Protein AF-A0A819PDW4-F1 (afdb_monomer_lite)

Organism: NCBI:txid392033

InterPro domains:
  IPR000477 Reverse transcriptase domain [PF00078] (3-135)
  IPR000477 Reverse transcriptase domain [PS50878] (1-189)
  IPR043502 DNA/RNA polymerase superfamily [SSF56672] (25-134)
  IPR058912 Helix-turn-helix domain, animal [PF26215] (212-270)

Structure (mmCIF, N/CA/C/O backbone):
data_AF-A0A819PDW4-F1
#
_entry.id   AF-A0A819PDW4-F1
#
loop_
_atom_site.group_PDB
_atom_site.id
_atom_site.type_symbol
_atom_site.label_atom_id
_atom_site.label_alt_id
_atom_site.label_comp_id
_atom_site.label_asym_id
_atom_site.label_entity_id
_atom_site.label_seq_id
_atom_site.pdbx_PDB_ins_code
_atom_site.Cartn_x
_atom_site.Cartn_y
_atom_site.Cartn_z
_atom_site.occupancy
_atom_site.B_iso_or_equiv
_atom_site.auth_seq_id
_atom_site.auth_comp_id
_atom_site.auth_asym_id
_atom_site.auth_atom_id
_atom_site.pdbx_PDB_model_num
ATOM 1 N N . MET A 1 1 ? 17.577 3.342 6.664 1.00 92.50 1 MET A N 1
ATOM 2 C CA . MET A 1 1 ? 16.137 3.520 6.356 1.00 92.50 1 MET A CA 1
ATOM 3 C C . MET A 1 1 ? 15.459 2.205 6.664 1.00 92.50 1 MET A C 1
ATOM 5 O O . MET A 1 1 ? 16.124 1.188 6.543 1.00 92.50 1 MET A O 1
ATOM 9 N N . PHE A 1 2 ? 14.212 2.210 7.120 1.00 95.50 2 PHE A N 1
ATOM 10 C CA . PHE A 1 2 ? 13.590 1.001 7.664 1.00 95.50 2 PHE A CA 1
ATOM 11 C C . PHE A 1 2 ? 12.152 0.862 7.177 1.00 95.50 2 PHE A C 1
ATOM 13 O O . PHE A 1 2 ? 11.478 1.871 6.946 1.00 95.50 2 PHE A O 1
ATOM 20 N N . SER A 1 3 ? 11.699 -0.382 7.034 1.00 96.25 3 SER A N 1
ATOM 21 C CA . SER A 1 3 ? 10.288 -0.711 6.835 1.00 96.25 3 SER A CA 1
ATOM 22 C C . SER A 1 3 ? 9.769 -1.386 8.094 1.00 96.25 3 SER A C 1
ATOM 24 O O . SER A 1 3 ? 10.375 -2.350 8.558 1.00 96.25 3 SER A O 1
ATOM 26 N N . PHE A 1 4 ? 8.677 -0.887 8.663 1.00 96.50 4 PHE A N 1
ATOM 27 C CA . PHE A 1 4 ? 7.946 -1.591 9.711 1.00 96.50 4 PHE A CA 1
ATOM 28 C C . PHE A 1 4 ? 6.665 -2.172 9.131 1.00 96.50 4 PHE A C 1
ATOM 30 O O . PHE A 1 4 ? 5.937 -1.456 8.450 1.00 96.50 4 PHE A O 1
ATOM 37 N N . ASP A 1 5 ? 6.369 -3.425 9.448 1.00 95.56 5 ASP A N 1
ATOM 38 C CA . ASP A 1 5 ? 5.138 -4.100 9.036 1.00 95.56 5 ASP A CA 1
ATOM 39 C C . ASP A 1 5 ? 4.309 -4.496 10.266 1.00 95.56 5 ASP A C 1
ATOM 41 O O . ASP A 1 5 ? 4.851 -4.838 11.324 1.00 95.56 5 ASP A O 1
ATOM 45 N N . ILE A 1 6 ? 2.983 -4.401 10.147 1.00 95.75 6 ILE A N 1
ATOM 46 C CA . ILE A 1 6 ? 2.051 -4.731 11.227 1.00 95.75 6 ILE A CA 1
ATOM 47 C C . ILE A 1 6 ? 1.515 -6.139 11.010 1.00 95.75 6 ILE A C 1
ATOM 49 O O . ILE A 1 6 ? 0.708 -6.402 10.118 1.00 95.75 6 ILE A O 1
ATOM 53 N N . VAL A 1 7 ? 1.873 -7.036 11.925 1.00 94.25 7 VAL A N 1
ATOM 54 C CA . VAL A 1 7 ? 1.528 -8.452 11.809 1.00 94.25 7 VAL A CA 1
ATOM 55 C C . VAL A 1 7 ? 0.017 -8.652 11.887 1.00 94.25 7 VAL A C 1
ATOM 57 O O . VAL A 1 7 ? -0.615 -8.400 12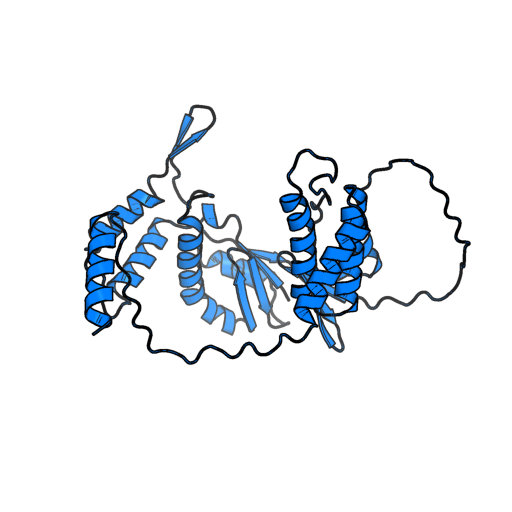.918 1.00 94.25 7 VAL A O 1
ATOM 60 N N . SER A 1 8 ? -0.548 -9.185 10.803 1.00 91.88 8 SER A N 1
ATOM 61 C CA . SER A 1 8 ? -1.956 -9.578 10.698 1.00 91.88 8 SER A CA 1
ATOM 62 C C . SER A 1 8 ? -2.924 -8.457 11.100 1.00 91.88 8 SER A C 1
ATOM 64 O O . SER A 1 8 ? -3.866 -8.693 11.861 1.00 91.88 8 SER A O 1
ATOM 66 N N . LEU A 1 9 ? -2.690 -7.240 10.589 1.00 93.50 9 LEU A N 1
ATOM 67 C CA . LEU A 1 9 ? -3.423 -6.025 10.954 1.00 93.50 9 LEU A CA 1
ATOM 68 C C . LEU A 1 9 ? -4.937 -6.250 11.073 1.00 93.50 9 LEU A C 1
ATOM 70 O O . LEU A 1 9 ? -5.490 -6.084 12.155 1.00 93.50 9 LEU A O 1
ATOM 74 N N . TYR A 1 10 ? -5.611 -6.679 10.000 1.00 91.75 10 TYR A N 1
ATOM 75 C CA . TYR A 1 10 ? -7.078 -6.760 9.976 1.00 91.75 10 TYR A CA 1
ATOM 76 C C . TYR A 1 10 ? -7.670 -7.674 11.048 1.00 91.75 10 TYR A C 1
ATOM 78 O O . TYR A 1 10 ? -8.645 -7.304 11.699 1.00 91.75 10 TYR A O 1
ATOM 86 N N . THR A 1 11 ? -7.069 -8.841 11.272 1.00 90.31 11 THR A N 1
ATOM 87 C CA . THR A 1 11 ? -7.552 -9.808 12.268 1.00 90.31 11 THR A CA 1
ATOM 88 C C . THR A 1 11 ? -7.249 -9.392 13.704 1.00 90.31 11 THR A C 1
ATOM 90 O O . THR A 1 11 ? -7.777 -10.002 14.623 1.00 90.31 11 THR A O 1
ATOM 93 N N . ASN A 1 12 ? -6.421 -8.364 13.893 1.00 92.50 12 ASN A N 1
ATOM 94 C CA . ASN A 1 12 ? -6.008 -7.867 15.198 1.00 92.50 12 ASN A CA 1
ATOM 95 C C . ASN A 1 12 ? -6.579 -6.474 15.524 1.00 92.50 12 ASN A C 1
ATOM 97 O O . ASN A 1 12 ? -6.212 -5.886 16.537 1.00 92.50 12 ASN A O 1
ATOM 101 N N . ILE A 1 13 ? -7.464 -5.911 14.695 1.00 92.81 13 ILE A N 1
ATOM 102 C CA . ILE A 1 13 ? -8.106 -4.626 15.014 1.00 92.81 13 ILE A CA 1
ATOM 103 C C . ILE A 1 13 ? -9.095 -4.826 16.173 1.00 92.81 13 ILE A C 1
ATOM 105 O O . ILE A 1 13 ? -10.062 -5.570 15.996 1.00 92.81 13 ILE A O 1
ATOM 109 N N . PRO A 1 14 ? -8.928 -4.130 17.313 1.00 94.19 14 PRO A N 1
ATOM 110 C CA . PRO A 1 14 ? -9.860 -4.220 18.431 1.00 94.19 14 PRO A CA 1
ATOM 111 C C . PRO A 1 14 ? -11.166 -3.502 18.071 1.00 94.19 14 PRO A C 1
ATOM 113 O O . PRO A 1 14 ? -11.262 -2.269 18.092 1.00 94.19 14 PRO A O 1
ATOM 116 N N . LEU A 1 15 ? -12.202 -4.267 17.719 1.00 92.56 15 LEU A N 1
ATOM 117 C CA . LEU A 1 15 ? -13.437 -3.694 17.171 1.00 92.56 15 LEU A CA 1
ATOM 118 C C . LEU A 1 15 ? -14.166 -2.792 18.169 1.00 92.56 15 LEU A C 1
ATOM 120 O O . LEU A 1 15 ? -14.655 -1.727 17.800 1.00 92.56 15 LEU A O 1
ATOM 124 N N . ALA A 1 16 ? -14.230 -3.201 19.437 1.00 92.88 16 ALA A N 1
ATOM 125 C CA . ALA A 1 16 ? -14.933 -2.446 20.471 1.00 92.88 16 ALA A CA 1
ATOM 126 C C . ALA A 1 16 ? -14.299 -1.065 20.711 1.00 92.88 16 ALA A C 1
ATOM 128 O O . ALA A 1 16 ? -15.011 -0.065 20.814 1.00 92.88 16 ALA A O 1
ATOM 129 N N . GLU A 1 17 ? -12.967 -1.009 20.750 1.00 94.62 17 GLU A N 1
ATOM 130 C CA . GLU A 1 17 ? -12.209 0.237 20.870 1.00 94.62 17 GLU A CA 1
ATOM 131 C C . GLU A 1 17 ? -12.370 1.098 19.618 1.00 94.62 17 GLU A C 1
ATOM 133 O O . GLU A 1 17 ? -12.688 2.279 19.719 1.00 94.62 17 GLU A O 1
ATOM 138 N N . THR A 1 18 ? -12.261 0.492 18.433 1.00 95.38 18 THR A N 1
ATOM 139 C CA . THR A 1 18 ? -12.430 1.198 17.156 1.00 95.38 18 THR A CA 1
ATOM 140 C C . THR A 1 18 ? -13.816 1.837 17.047 1.00 95.38 18 THR A C 1
ATOM 142 O O . THR A 1 18 ? -13.937 2.989 16.635 1.00 95.38 18 THR A O 1
ATOM 145 N N . ILE A 1 19 ? -14.873 1.135 17.471 1.00 94.62 19 ILE A N 1
ATOM 146 C CA . ILE A 1 19 ? -16.231 1.694 17.537 1.00 94.62 19 ILE A CA 1
ATOM 147 C C . ILE A 1 19 ? -16.262 2.901 18.476 1.00 94.62 19 ILE A C 1
ATOM 149 O O . ILE A 1 19 ? -16.861 3.918 18.134 1.00 94.62 19 ILE A O 1
ATOM 153 N N . GLN A 1 20 ? -15.607 2.828 19.636 1.00 95.12 20 GLN A N 1
ATOM 154 C CA . GLN A 1 20 ? -15.575 3.952 20.567 1.00 95.12 20 GLN A CA 1
ATOM 155 C C . GLN A 1 20 ? -14.817 5.160 19.997 1.00 95.12 20 GLN A C 1
ATOM 157 O O . GLN A 1 20 ? -15.316 6.276 20.121 1.00 95.12 20 GLN A O 1
ATOM 162 N N . ILE A 1 21 ? -13.689 4.944 19.309 1.00 95.38 21 ILE A N 1
ATOM 163 C CA . ILE A 1 21 ? -12.939 5.997 18.603 1.00 95.38 21 ILE A CA 1
ATOM 164 C C . ILE A 1 21 ? -13.838 6.686 17.566 1.00 95.38 21 ILE A C 1
ATOM 166 O O . ILE A 1 21 ? -13.886 7.914 17.497 1.00 95.38 21 ILE A O 1
ATOM 170 N N . ILE A 1 22 ? -14.607 5.911 16.792 1.00 93.94 22 ILE A N 1
ATOM 171 C CA . ILE A 1 22 ? -15.547 6.454 15.799 1.00 93.94 22 ILE A CA 1
ATOM 172 C C . ILE A 1 22 ? -16.614 7.324 16.470 1.00 93.94 22 ILE A C 1
ATOM 174 O O . ILE A 1 22 ? -16.901 8.422 15.993 1.00 93.94 22 ILE A O 1
ATOM 178 N N . LEU A 1 23 ? -17.213 6.851 17.564 1.00 93.56 23 LEU A N 1
ATOM 179 C CA . LEU A 1 23 ? -18.246 7.602 18.280 1.00 93.56 23 LEU A CA 1
ATOM 180 C C . LEU A 1 23 ? -17.683 8.894 18.879 1.00 93.56 23 LEU A C 1
ATOM 182 O O . LEU A 1 23 ? -18.302 9.949 18.753 1.00 93.56 23 LEU A O 1
ATOM 186 N N . ASP A 1 24 ? -16.500 8.833 19.480 1.00 92.62 24 ASP A N 1
ATOM 187 C CA . ASP A 1 24 ? -15.844 10.006 20.050 1.00 92.62 24 ASP A CA 1
ATOM 188 C C . ASP A 1 24 ? -15.553 11.045 18.958 1.00 92.62 24 ASP A C 1
ATOM 190 O O . ASP A 1 24 ? -15.925 12.212 19.098 1.00 92.62 24 ASP A O 1
ATOM 194 N N . TYR A 1 25 ? -15.038 10.607 17.809 1.00 90.00 25 TYR A N 1
ATOM 195 C CA . TYR A 1 25 ? -14.795 11.490 16.672 1.00 90.00 25 TYR A CA 1
ATOM 196 C C . TYR A 1 25 ? -16.081 12.129 16.113 1.00 90.00 25 TYR A C 1
ATOM 198 O O . TYR A 1 25 ? -16.099 13.310 15.764 1.00 90.00 25 TYR A O 1
ATOM 206 N N . LEU A 1 26 ? -17.179 11.371 16.016 1.00 89.94 26 LEU A N 1
ATOM 207 C CA . LEU A 1 26 ? -18.436 11.859 15.434 1.00 89.94 26 LEU A CA 1
ATOM 208 C C . LEU A 1 26 ? -19.212 12.813 16.349 1.00 89.94 26 LEU A C 1
ATOM 210 O O . LEU A 1 26 ? -19.872 13.723 15.840 1.00 89.94 26 LEU A O 1
ATOM 214 N N . TYR A 1 27 ? -19.157 12.599 17.665 1.00 88.81 27 TYR A N 1
ATOM 215 C CA . TYR A 1 27 ? -20.024 13.292 18.623 1.00 88.81 27 TYR A CA 1
ATOM 216 C C . TYR A 1 27 ? -19.296 14.247 19.569 1.00 88.81 27 TYR A C 1
ATOM 218 O O . TYR A 1 27 ? -19.933 15.179 20.055 1.00 88.81 27 TYR A O 1
ATOM 226 N N . LYS A 1 28 ? -18.001 14.045 19.843 1.00 83.50 28 LYS A N 1
ATOM 227 C CA . LYS A 1 28 ? -17.221 14.914 20.742 1.00 83.50 28 LYS A CA 1
ATOM 228 C C . LYS A 1 28 ? -16.340 15.891 19.970 1.00 83.50 28 LYS A C 1
ATOM 230 O O . LYS A 1 28 ? -16.301 17.069 20.309 1.00 83.50 28 LYS A O 1
ATOM 235 N N . ASP A 1 29 ? -15.684 15.418 18.912 1.00 78.50 29 ASP A N 1
ATOM 236 C CA . ASP A 1 29 ? -14.661 16.202 18.203 1.00 78.50 29 ASP A CA 1
ATOM 237 C C . ASP A 1 29 ? -15.218 17.062 17.053 1.00 78.50 29 ASP A C 1
ATOM 239 O O . ASP A 1 29 ? -14.504 17.897 16.488 1.00 78.50 29 ASP A O 1
ATOM 243 N N . ARG A 1 30 ? -16.493 16.884 16.678 1.00 74.94 30 ARG A N 1
ATOM 244 C CA . ARG A 1 30 ? -17.141 17.653 15.605 1.00 74.94 30 ARG A CA 1
ATOM 245 C C . ARG A 1 30 ? -17.870 18.888 16.121 1.00 74.94 30 ARG A C 1
ATOM 247 O O . ARG A 1 30 ? -18.671 18.822 17.044 1.00 74.94 30 ARG A O 1
ATOM 254 N N . THR A 1 31 ? -17.695 19.999 15.404 1.00 67.38 31 THR A N 1
ATOM 255 C CA . THR A 1 31 ? -18.421 21.264 15.625 1.00 67.38 31 THR A CA 1
ATOM 256 C C . THR A 1 31 ? -19.920 21.171 15.325 1.00 67.38 31 THR A C 1
ATOM 258 O O . THR A 1 31 ? -20.694 21.970 15.842 1.00 67.38 31 THR A O 1
ATOM 261 N N . SER A 1 32 ? -20.344 20.198 14.512 1.00 69.69 32 SER A N 1
ATOM 262 C CA . SER A 1 32 ? -21.753 19.841 14.304 1.00 69.69 32 SER A CA 1
ATOM 263 C C . SER A 1 32 ? -21.918 18.318 14.419 1.00 69.69 32 SER A C 1
ATOM 265 O O . SER A 1 32 ? -21.536 17.588 13.496 1.00 69.69 32 SER A O 1
ATOM 267 N N . PRO A 1 33 ? -22.419 17.807 15.560 1.00 69.94 33 PRO A N 1
ATOM 268 C CA . PRO A 1 33 ? -22.640 16.379 15.736 1.00 69.94 33 PRO A CA 1
ATOM 269 C C . PRO A 1 33 ? -23.713 15.875 14.768 1.00 69.94 33 PRO A C 1
ATOM 271 O O . PRO A 1 33 ? -24.582 16.618 14.305 1.00 69.94 33 PRO A O 1
ATOM 274 N N . THR A 1 34 ? -23.646 14.588 14.443 1.00 75.56 34 THR A N 1
ATOM 275 C CA . THR A 1 34 ? -24.633 13.944 13.573 1.00 75.56 34 THR A CA 1
ATOM 276 C C . THR A 1 34 ? -26.027 13.948 14.200 1.00 75.56 34 THR A C 1
ATOM 278 O O . THR A 1 34 ? -26.172 13.763 15.404 1.00 75.56 34 THR A O 1
ATOM 281 N N . THR A 1 35 ? -27.063 14.084 13.366 1.00 86.19 35 THR A N 1
ATOM 282 C CA . THR A 1 35 ? -28.477 14.083 13.790 1.00 86.19 35 THR A CA 1
ATOM 283 C C . THR A 1 35 ? -28.927 12.749 14.394 1.00 86.19 35 THR A C 1
ATOM 285 O O . THR A 1 35 ? -29.870 12.710 15.177 1.00 86.19 35 THR A O 1
ATOM 288 N N . ILE A 1 36 ? -28.266 11.648 14.027 1.00 88.75 36 ILE A N 1
ATOM 289 C CA . ILE A 1 36 ? -28.573 10.309 14.538 1.00 88.75 36 ILE A CA 1
ATOM 290 C C . ILE A 1 36 ? -28.053 10.201 15.982 1.00 88.75 36 ILE A C 1
ATOM 292 O O . ILE A 1 36 ? -26.913 10.603 16.220 1.00 88.75 36 ILE A O 1
ATOM 296 N N . PRO A 1 37 ? -28.816 9.652 16.943 1.00 90.75 37 PRO A N 1
ATOM 297 C CA . PRO A 1 37 ? -28.336 9.430 18.306 1.00 90.75 37 PRO A CA 1
ATOM 298 C C . PRO A 1 37 ? -27.106 8.510 18.375 1.00 90.75 37 PRO A C 1
ATOM 300 O O . PRO A 1 37 ? -27.014 7.512 17.660 1.00 90.75 37 PRO A O 1
ATOM 303 N N . MET A 1 38 ? -26.182 8.802 19.298 1.00 90.81 38 MET A N 1
ATOM 304 C CA . MET A 1 38 ? -24.939 8.031 19.482 1.00 90.81 38 MET A CA 1
ATOM 305 C C . MET A 1 38 ? -25.195 6.542 19.754 1.00 90.81 38 MET A C 1
ATOM 307 O O . MET A 1 38 ? -24.465 5.684 19.259 1.00 90.81 38 MET A O 1
ATOM 311 N N . ALA A 1 39 ? -26.243 6.228 20.522 1.00 92.44 39 ALA A N 1
ATOM 312 C CA . ALA A 1 39 ? -26.622 4.852 20.836 1.00 92.44 39 ALA A CA 1
ATOM 313 C C . ALA A 1 39 ? -27.028 4.059 19.583 1.00 92.44 39 ALA A C 1
ATOM 315 O O . ALA A 1 39 ? -26.650 2.895 19.444 1.00 92.44 39 ALA A O 1
ATOM 316 N N . ASP A 1 40 ? -27.733 4.702 18.650 1.00 93.50 40 ASP A N 1
ATOM 317 C CA . ASP A 1 40 ? -28.183 4.068 17.413 1.00 93.50 40 ASP A CA 1
ATOM 318 C C . ASP A 1 40 ? -27.006 3.826 16.469 1.00 93.50 40 ASP A C 1
ATOM 320 O O . ASP A 1 40 ? -26.857 2.723 15.944 1.00 93.50 40 ASP A O 1
ATOM 324 N N . VAL A 1 41 ? -26.106 4.806 16.316 1.00 92.88 41 VAL A N 1
ATOM 325 C CA . VAL A 1 41 ? -24.878 4.629 15.519 1.00 92.88 41 VAL A CA 1
ATOM 326 C C . VAL A 1 41 ? -24.003 3.522 16.096 1.00 92.88 41 VAL A C 1
ATOM 328 O O . VAL A 1 41 ? -23.522 2.676 15.343 1.00 92.88 41 VAL A O 1
ATOM 331 N N . LYS A 1 42 ? -23.842 3.470 17.424 1.00 93.88 42 LYS A N 1
ATOM 332 C CA . LYS A 1 42 ? -23.114 2.383 18.088 1.00 93.88 42 LYS A CA 1
ATOM 333 C C . LYS A 1 42 ? -23.716 1.029 17.728 1.00 93.88 42 LYS A C 1
ATOM 335 O O . LYS A 1 42 ? -22.992 0.149 17.277 1.00 93.88 42 LYS A O 1
ATOM 340 N N . LYS A 1 43 ? -25.035 0.880 17.866 1.00 93.88 43 LYS A N 1
ATOM 341 C CA . LYS A 1 43 ? -25.734 -0.374 17.571 1.00 93.88 43 LYS A CA 1
ATOM 342 C C . LYS A 1 43 ? -25.592 -0.785 16.102 1.00 93.88 43 LYS A C 1
ATOM 344 O O . LYS A 1 43 ? -25.357 -1.957 15.823 1.00 93.88 43 LYS A O 1
ATOM 349 N N . LEU A 1 44 ? -25.682 0.169 15.173 1.00 92.94 44 LEU A N 1
ATOM 350 C CA . LEU A 1 44 ? -25.488 -0.083 13.741 1.00 92.94 44 LEU A CA 1
ATOM 351 C C . LEU A 1 44 ? -24.060 -0.544 13.424 1.00 92.94 44 LEU A C 1
ATOM 353 O O . LEU A 1 44 ? -23.883 -1.477 12.646 1.00 92.94 44 LEU A O 1
ATOM 357 N N . LEU A 1 45 ? -23.047 0.074 14.038 1.00 92.25 45 LEU A N 1
ATOM 358 C CA . LEU A 1 45 ? -21.648 -0.327 13.868 1.00 92.25 45 LEU A CA 1
ATOM 359 C C . LEU A 1 45 ? -21.375 -1.721 14.440 1.00 92.25 45 LEU A C 1
ATOM 361 O O . LEU A 1 45 ? -20.693 -2.517 13.801 1.00 92.25 45 LEU A O 1
ATOM 365 N N . GLN A 1 46 ? -21.929 -2.033 15.614 1.00 91.50 46 GLN A N 1
ATOM 366 C CA . GLN A 1 46 ? -21.810 -3.367 16.206 1.00 91.50 46 GLN A CA 1
ATOM 367 C C . GLN A 1 46 ? -22.417 -4.429 15.286 1.00 91.50 46 GLN A C 1
ATOM 369 O O . GLN A 1 46 ? -21.739 -5.396 14.954 1.00 91.50 46 GLN A O 1
ATOM 374 N N . PHE A 1 47 ? -23.625 -4.186 14.773 1.00 88.94 47 PHE A N 1
ATOM 375 C CA . PHE A 1 47 ? -24.281 -5.099 13.838 1.00 88.94 47 PHE A CA 1
ATOM 376 C C . PHE A 1 47 ? -23.500 -5.273 12.528 1.00 88.94 47 PHE A C 1
ATOM 378 O O . PHE A 1 47 ? -23.395 -6.372 11.995 1.00 88.94 47 PHE A O 1
ATOM 385 N N . ALA A 1 48 ? -22.923 -4.191 11.999 1.00 88.50 48 ALA A N 1
ATOM 386 C CA . ALA A 1 48 ? -22.200 -4.235 10.732 1.00 88.50 48 ALA A CA 1
ATOM 387 C C . ALA A 1 48 ? -20.826 -4.925 10.820 1.00 88.50 48 ALA A C 1
ATOM 389 O O . ALA A 1 48 ? -20.310 -5.358 9.789 1.00 88.50 48 ALA A O 1
ATOM 390 N N . ILE A 1 49 ? -20.205 -4.972 12.006 1.00 87.06 49 ILE A N 1
ATOM 391 C CA . ILE A 1 49 ? -18.787 -5.341 12.145 1.00 87.06 49 ILE A CA 1
ATOM 392 C C . ILE A 1 49 ? -18.567 -6.509 13.119 1.00 87.06 49 ILE A C 1
ATOM 394 O O . ILE A 1 49 ? -17.746 -7.374 12.829 1.00 87.06 49 ILE A O 1
ATOM 398 N N . GLN A 1 50 ? -19.265 -6.545 14.259 1.00 83.31 50 GLN A N 1
ATOM 399 C CA . GLN A 1 50 ? -19.074 -7.570 15.298 1.00 83.31 50 GLN A CA 1
ATOM 400 C C . GLN A 1 50 ? -19.917 -8.827 15.049 1.00 83.31 50 GLN A C 1
ATOM 402 O O . GLN A 1 50 ? -19.459 -9.929 15.339 1.00 83.31 50 GLN A O 1
ATOM 407 N N . ASP A 1 51 ? -21.102 -8.688 14.452 1.00 81.12 51 ASP A N 1
ATOM 408 C CA . ASP A 1 51 ? -22.003 -9.814 14.162 1.00 81.12 51 ASP A CA 1
ATOM 409 C C . ASP A 1 51 ? -21.651 -10.490 12.818 1.00 81.12 51 ASP A C 1
ATOM 411 O O . ASP A 1 51 ? -22.493 -10.694 11.940 1.00 81.12 51 ASP A O 1
ATOM 415 N N . SER A 1 52 ? -20.362 -10.796 12.616 1.00 82.19 52 SER A N 1
ATOM 416 C CA . SER A 1 52 ? -19.870 -11.438 11.394 1.00 82.19 52 SER A CA 1
ATOM 417 C C . SER A 1 52 ? -19.798 -12.956 11.556 1.00 82.19 52 SER A C 1
ATOM 419 O O . SER A 1 52 ? -19.065 -13.483 12.398 1.00 82.19 52 SER A O 1
ATOM 421 N N . HIS A 1 53 ? -20.537 -13.662 10.699 1.00 86.50 53 HIS A N 1
ATOM 422 C CA . HIS A 1 53 ? -20.581 -15.120 10.650 1.00 86.50 53 HIS A CA 1
ATOM 423 C C . HIS A 1 53 ? -20.075 -15.617 9.297 1.00 86.50 53 HIS A C 1
ATOM 425 O O . HIS A 1 53 ? -20.424 -15.059 8.254 1.00 86.50 53 HIS A O 1
ATOM 431 N N . PHE A 1 54 ? -19.296 -16.697 9.289 1.00 86.56 54 PHE A N 1
ATOM 432 C CA . PHE A 1 54 ? -18.836 -17.324 8.051 1.00 86.56 54 PHE A CA 1
ATOM 433 C C . PHE A 1 54 ? -19.002 -18.843 8.080 1.00 86.56 54 PHE A C 1
ATOM 435 O O . PHE A 1 54 ? -18.887 -19.493 9.119 1.00 86.56 54 PHE A O 1
ATOM 442 N N . LEU A 1 55 ? -19.291 -19.411 6.908 1.00 91.94 55 LEU A N 1
ATOM 443 C CA . LEU A 1 55 ? -19.437 -20.847 6.700 1.00 91.94 55 LEU A CA 1
ATOM 444 C C . LEU A 1 55 ? -18.119 -21.418 6.177 1.00 91.94 55 LEU A C 1
ATOM 446 O O . LEU A 1 55 ? -17.642 -21.015 5.117 1.00 91.94 55 LEU A O 1
ATOM 450 N N . PHE A 1 56 ? -17.563 -22.401 6.877 1.00 91.56 56 PHE A N 1
ATOM 451 C CA . PHE A 1 56 ? -16.379 -23.126 6.431 1.00 91.56 56 PHE A CA 1
ATOM 452 C C . PHE A 1 56 ? -16.537 -24.622 6.704 1.00 91.56 56 PHE A C 1
ATOM 454 O O . PHE A 1 56 ? -16.897 -25.024 7.808 1.00 91.56 56 PHE A O 1
ATOM 461 N N . ASN A 1 57 ? -16.311 -25.461 5.686 1.00 94.25 57 ASN A N 1
ATOM 462 C CA . ASN A 1 57 ? -16.508 -26.918 5.756 1.00 94.25 57 ASN A CA 1
ATOM 463 C C . ASN A 1 57 ? -17.871 -27.334 6.348 1.00 94.25 57 ASN A C 1
ATOM 465 O O . ASN A 1 57 ? -17.957 -28.239 7.177 1.00 94.25 57 ASN A O 1
ATOM 469 N N . GLY A 1 58 ? -18.941 -26.636 5.953 1.00 94.62 58 GLY A N 1
ATOM 470 C CA . GLY A 1 58 ? -20.302 -26.907 6.428 1.00 94.62 58 GLY A CA 1
ATOM 471 C C . GLY A 1 58 ? -20.574 -26.503 7.883 1.00 94.62 58 GLY A C 1
ATOM 472 O O . GLY A 1 58 ? -21.652 -26.799 8.390 1.00 94.62 58 GLY A O 1
ATOM 473 N N . LYS A 1 59 ? -19.634 -25.830 8.561 1.00 96.31 59 LYS A N 1
ATOM 474 C CA . LYS A 1 59 ? -19.787 -25.322 9.932 1.00 96.31 59 LYS A CA 1
ATOM 475 C C . LYS A 1 59 ? -19.808 -23.797 9.947 1.00 96.31 59 LYS A C 1
ATOM 477 O O . LYS A 1 59 ? -19.063 -23.161 9.204 1.00 96.31 59 LYS A O 1
ATOM 482 N N . ILE A 1 60 ? -20.669 -23.229 10.787 1.00 93.56 60 ILE A N 1
ATOM 483 C CA . ILE A 1 60 ? -20.778 -21.781 10.991 1.00 93.56 60 ILE A CA 1
ATOM 484 C C . ILE A 1 60 ? -19.817 -21.375 12.107 1.00 93.56 60 ILE A C 1
ATOM 486 O O . ILE A 1 60 ? -19.765 -22.027 13.150 1.00 93.56 60 ILE A O 1
ATOM 490 N N . TYR A 1 61 ? -19.069 -20.304 11.869 1.00 90.62 61 TYR A N 1
ATOM 491 C CA . TYR A 1 61 ? -18.131 -19.712 12.810 1.00 90.62 61 TYR A CA 1
ATOM 492 C C . TYR A 1 61 ? -18.470 -18.241 13.025 1.00 90.62 61 TYR A C 1
ATOM 494 O O . TYR A 1 61 ? -18.817 -17.540 12.074 1.00 90.62 61 TYR A O 1
ATOM 502 N N . ASP A 1 62 ? -18.308 -17.780 14.263 1.00 88.38 62 ASP A N 1
ATOM 503 C CA . ASP A 1 62 ? -18.389 -16.362 14.607 1.00 88.38 62 ASP A CA 1
ATOM 504 C C . ASP A 1 62 ? -16.988 -15.767 14.628 1.00 88.38 62 ASP A C 1
ATOM 506 O O . ASP A 1 62 ? -16.082 -16.310 15.275 1.00 88.38 62 ASP A O 1
ATOM 510 N N . GLN A 1 63 ? -16.820 -14.609 14.001 1.00 86.00 63 GLN A N 1
ATOM 511 C CA . GLN A 1 63 ? -15.622 -13.814 14.204 1.00 86.00 63 GLN A CA 1
ATOM 512 C C . GLN A 1 63 ? -15.709 -13.101 15.559 1.00 86.00 63 GLN A C 1
ATOM 514 O O . GLN A 1 63 ? -16.588 -12.276 15.777 1.00 86.00 63 GLN A O 1
ATOM 519 N N . LYS A 1 64 ? -14.815 -13.447 16.494 1.00 84.69 64 LYS A N 1
ATOM 520 C CA . LYS A 1 64 ? -14.833 -12.876 17.853 1.00 84.69 64 LYS A CA 1
ATOM 521 C C . LYS A 1 64 ? -14.152 -11.512 17.951 1.00 84.69 64 LYS A C 1
ATOM 523 O O . LYS A 1 64 ? -14.619 -10.676 18.715 1.00 84.69 64 LYS A O 1
ATOM 528 N N . ASP A 1 65 ? -13.071 -11.302 17.206 1.00 82.62 65 ASP A N 1
ATOM 529 C CA . ASP A 1 65 ? -12.370 -10.020 17.140 1.00 82.62 65 ASP A CA 1
ATOM 530 C C . ASP A 1 65 ? -11.646 -9.866 15.794 1.00 82.62 65 ASP A C 1
ATOM 532 O O . ASP A 1 65 ? -11.529 -10.826 15.016 1.00 82.62 65 ASP A O 1
ATOM 536 N N . GLY A 1 66 ? -11.200 -8.643 15.513 1.00 87.69 66 GLY A N 1
ATOM 537 C CA . GLY A 1 66 ? -10.678 -8.265 14.208 1.00 87.69 66 GLY A CA 1
ATOM 538 C C . GLY A 1 66 ? -11.771 -8.128 13.152 1.00 87.69 66 GLY A C 1
ATOM 539 O O . GLY A 1 66 ? -12.893 -8.606 13.299 1.00 87.69 66 GLY A O 1
ATOM 540 N N . VAL A 1 67 ? -11.433 -7.482 12.041 1.00 88.81 67 VAL A N 1
ATOM 541 C CA . VAL A 1 67 ? -12.329 -7.363 10.888 1.00 88.81 67 VAL A CA 1
ATOM 542 C C . VAL A 1 67 ? -12.049 -8.495 9.904 1.00 88.81 67 VAL A C 1
ATOM 544 O O . VAL A 1 67 ? -10.894 -8.838 9.644 1.00 88.81 67 VAL A O 1
ATOM 547 N N . SER A 1 68 ? -13.096 -9.088 9.331 1.00 85.44 68 SER A N 1
ATOM 548 C CA . SER A 1 68 ? -12.952 -10.065 8.250 1.00 85.44 68 SER A CA 1
ATOM 549 C C . SER A 1 68 ? -12.259 -9.437 7.042 1.00 85.44 68 SER A C 1
ATOM 551 O O . SER A 1 68 ? -12.645 -8.376 6.538 1.00 85.44 68 SER A O 1
ATOM 553 N N . MET A 1 69 ? -11.231 -10.122 6.543 1.00 83.38 69 MET A N 1
ATOM 554 C CA . MET A 1 69 ? -10.594 -9.753 5.284 1.00 83.38 69 MET A CA 1
ATOM 555 C C . MET A 1 69 ? -11.621 -9.881 4.153 1.00 83.38 69 MET A C 1
ATOM 557 O O . MET A 1 69 ? -12.239 -10.929 3.982 1.00 83.38 69 MET A O 1
ATOM 561 N N . GLY A 1 70 ? -11.820 -8.803 3.396 1.00 83.50 70 GLY A N 1
ATOM 562 C CA . GLY A 1 70 ? -12.856 -8.716 2.362 1.00 83.50 70 GLY A CA 1
ATOM 563 C C . GLY A 1 70 ? -14.108 -7.944 2.786 1.00 83.50 70 GLY A C 1
ATOM 564 O O . GLY A 1 70 ? -14.913 -7.599 1.921 1.00 83.50 70 GLY A O 1
ATOM 565 N N . SER A 1 71 ? -14.255 -7.595 4.070 1.00 87.69 71 SER A N 1
ATOM 566 C CA . SER A 1 71 ? -15.275 -6.627 4.479 1.00 87.69 71 SER A CA 1
ATOM 567 C C . SER A 1 71 ? -14.991 -5.260 3.836 1.00 87.69 71 SER A C 1
ATOM 569 O O . SER A 1 71 ? -13.873 -4.749 3.967 1.00 87.69 71 SER A O 1
ATOM 571 N N . PRO A 1 72 ? -15.986 -4.612 3.195 1.00 89.75 72 PRO A N 1
ATOM 572 C CA . PRO A 1 72 ? -15.837 -3.263 2.644 1.00 89.75 72 PRO A CA 1
ATOM 573 C C . PRO A 1 72 ? -15.425 -2.215 3.686 1.00 89.75 72 PRO A C 1
ATOM 575 O O . PRO A 1 72 ? -14.846 -1.191 3.334 1.00 89.75 72 PRO A O 1
ATOM 578 N N . LEU A 1 73 ? -15.720 -2.467 4.967 1.00 90.88 73 LEU A N 1
ATOM 579 C CA . LEU A 1 73 ? -15.383 -1.571 6.072 1.00 90.88 73 LEU A CA 1
ATOM 580 C C . LEU A 1 73 ? -13.978 -1.816 6.634 1.00 90.88 73 LEU A C 1
ATOM 582 O O . LEU A 1 73 ? -13.453 -0.939 7.315 1.00 90.88 73 LEU A O 1
ATOM 586 N N . ALA A 1 74 ? -13.345 -2.959 6.345 1.00 91.12 74 ALA A N 1
ATOM 587 C CA . ALA A 1 74 ? -12.059 -3.322 6.945 1.00 91.12 74 ALA A CA 1
ATOM 588 C C . ALA A 1 74 ? -10.968 -2.262 6.734 1.00 91.12 74 ALA A C 1
ATOM 590 O O . ALA A 1 74 ? -10.367 -1.854 7.731 1.00 91.12 74 ALA A O 1
ATOM 591 N N . PRO A 1 75 ? -10.737 -1.739 5.509 1.00 93.50 75 PRO A N 1
ATOM 592 C CA . PRO A 1 75 ? -9.695 -0.735 5.290 1.00 93.50 75 PRO A CA 1
ATOM 593 C C . PRO A 1 75 ? -9.949 0.556 6.071 1.00 93.50 75 PRO A C 1
ATOM 595 O O . PRO A 1 75 ? -9.017 1.167 6.588 1.00 93.50 75 PRO A O 1
ATOM 598 N N . LEU A 1 76 ? -11.218 0.961 6.193 1.00 93.31 76 LEU A N 1
ATOM 599 C CA . LEU A 1 76 ? -11.599 2.164 6.927 1.00 93.31 76 LEU A CA 1
ATOM 600 C C . LEU A 1 76 ? -11.357 1.997 8.430 1.00 93.31 76 LEU A C 1
ATOM 602 O O . LEU A 1 76 ? -10.771 2.875 9.055 1.00 93.31 76 LEU A O 1
ATOM 606 N N . LEU A 1 77 ? -11.776 0.866 8.999 1.00 94.00 77 LEU A N 1
ATOM 607 C CA . LEU A 1 77 ? -11.607 0.572 10.423 1.00 94.00 77 LEU A CA 1
ATOM 608 C C . LEU A 1 77 ? -10.129 0.469 10.803 1.00 94.00 77 LEU A C 1
ATOM 610 O O . LEU A 1 77 ? -9.711 1.074 11.787 1.00 94.00 77 LEU A O 1
ATOM 614 N N . ALA A 1 78 ? -9.334 -0.219 9.977 1.00 94.50 78 ALA A N 1
ATOM 615 C CA . ALA A 1 78 ? -7.887 -0.308 10.143 1.00 94.50 78 ALA A CA 1
ATOM 616 C C . ALA A 1 78 ? -7.245 1.081 10.156 1.00 94.50 78 ALA A C 1
ATOM 618 O O . ALA A 1 78 ? -6.439 1.399 11.029 1.00 94.50 78 ALA A O 1
ATOM 619 N N . GLN A 1 79 ? -7.645 1.933 9.208 1.00 94.88 79 GLN A N 1
ATOM 620 C CA . GLN A 1 79 ? -7.110 3.278 9.096 1.00 94.88 79 GLN A CA 1
ATOM 621 C C . GLN A 1 79 ? -7.471 4.149 10.303 1.00 94.88 79 GLN A C 1
ATOM 623 O O . GLN A 1 79 ? -6.591 4.842 10.804 1.00 94.88 79 GLN A O 1
ATOM 628 N N . ILE A 1 80 ? -8.723 4.109 10.772 1.00 95.38 80 ILE A N 1
ATOM 629 C CA . ILE A 1 80 ? -9.183 4.892 11.930 1.00 95.38 80 ILE A CA 1
ATOM 630 C C . ILE A 1 80 ? -8.435 4.470 13.195 1.00 95.38 80 ILE A C 1
ATOM 632 O O . ILE A 1 80 ? -7.883 5.323 13.887 1.00 95.38 80 ILE A O 1
ATOM 636 N N . PHE A 1 81 ? -8.371 3.164 13.465 1.00 96.19 81 PHE A N 1
ATOM 637 C CA . PHE A 1 81 ? -7.684 2.634 14.640 1.00 96.19 81 PHE A CA 1
ATOM 638 C C . PHE A 1 81 ? -6.193 2.999 14.6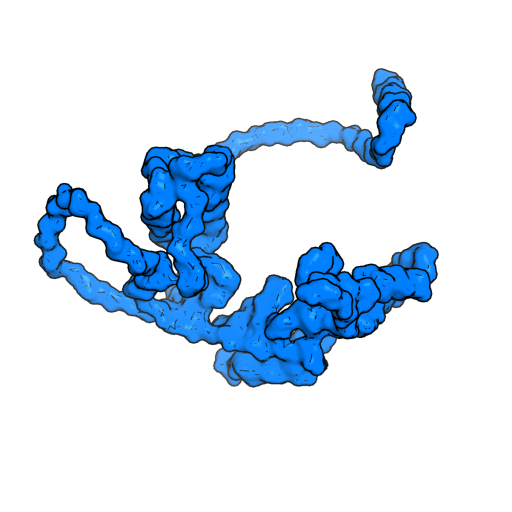44 1.00 96.19 81 PHE A C 1
ATOM 640 O O . PHE A 1 81 ? -5.684 3.545 15.622 1.00 96.19 81 PHE A O 1
ATOM 647 N N . LEU A 1 82 ? -5.495 2.774 13.525 1.00 96.44 82 LEU A N 1
ATOM 648 C CA . LEU A 1 82 ? -4.072 3.093 13.434 1.00 96.44 82 LEU A CA 1
ATOM 649 C C . LEU A 1 82 ? -3.796 4.598 13.473 1.00 96.44 82 LEU A C 1
ATOM 651 O O . LEU A 1 82 ? -2.773 5.000 14.015 1.00 96.44 82 LEU A O 1
ATOM 655 N N . GLN A 1 83 ? -4.685 5.442 12.943 1.00 95.62 83 GLN A N 1
ATOM 656 C CA . GLN A 1 83 ? -4.534 6.896 13.051 1.00 95.62 83 GLN A CA 1
ATOM 657 C C . GLN A 1 83 ? -4.658 7.388 14.492 1.00 95.62 83 GLN A C 1
ATOM 659 O O . GLN A 1 83 ? -3.898 8.271 14.891 1.00 95.62 83 GLN A O 1
ATOM 664 N N . ASP A 1 84 ? -5.589 6.834 15.270 1.00 95.88 84 ASP A N 1
ATOM 665 C CA . ASP A 1 84 ? -5.710 7.162 16.692 1.00 95.88 84 ASP A CA 1
ATOM 666 C C . ASP A 1 84 ? -4.471 6.701 17.475 1.00 95.88 84 ASP A C 1
ATOM 668 O O . ASP A 1 84 ? -3.855 7.493 18.194 1.00 95.88 84 ASP A O 1
ATOM 672 N N . PHE A 1 85 ? -4.016 5.467 17.225 1.00 96.25 85 PHE A N 1
ATOM 673 C CA . PHE A 1 85 ? -2.766 4.939 17.776 1.00 96.25 85 PHE A CA 1
ATOM 674 C C . PHE A 1 85 ? -1.568 5.848 17.448 1.00 96.25 85 PHE A C 1
ATOM 676 O O . PHE A 1 85 ? -0.821 6.257 18.339 1.00 96.25 85 PHE A O 1
ATOM 683 N N . GLU A 1 86 ? -1.397 6.228 16.180 1.00 96.31 86 GLU A N 1
ATOM 684 C CA . GLU A 1 86 ? -0.329 7.130 15.744 1.00 96.31 86 GLU A CA 1
ATOM 685 C C . GLU A 1 86 ? -0.438 8.496 16.428 1.00 96.31 86 GLU A C 1
ATOM 687 O O . GLU A 1 86 ? 0.555 9.007 16.940 1.00 96.31 86 GLU A O 1
ATOM 692 N N . LYS A 1 87 ? -1.636 9.087 16.499 1.00 95.19 87 LYS A N 1
ATOM 693 C CA . LYS A 1 87 ? -1.852 10.383 17.157 1.00 95.19 87 LYS A CA 1
ATOM 694 C C . LYS A 1 87 ? -1.458 10.340 18.634 1.00 95.19 87 LYS A C 1
ATOM 696 O O . LYS A 1 87 ? -0.894 11.311 19.138 1.00 95.19 87 LYS A O 1
ATOM 701 N N . LYS A 1 88 ? -1.735 9.224 19.309 1.00 95.44 88 LYS A N 1
ATOM 702 C CA . LYS A 1 88 ? -1.471 9.033 20.735 1.00 95.44 88 LYS A CA 1
ATOM 703 C C . LYS A 1 88 ? 0.002 8.768 21.043 1.00 95.44 88 LYS A C 1
ATOM 705 O O . LYS A 1 88 ? 0.540 9.368 21.970 1.00 95.44 88 LYS A O 1
ATOM 710 N N . TYR A 1 89 ? 0.658 7.885 20.290 1.00 95.06 89 TYR A N 1
ATOM 711 C CA . TYR A 1 89 ? 1.993 7.390 20.649 1.00 95.06 89 TYR A CA 1
ATOM 712 C C . TYR A 1 89 ? 3.122 8.008 19.819 1.00 95.06 89 TYR A C 1
ATOM 714 O O . TYR A 1 89 ? 4.192 8.286 20.370 1.00 95.06 89 TYR A O 1
ATOM 722 N N . LEU A 1 90 ? 2.904 8.290 18.528 1.00 94.75 90 LEU A N 1
ATOM 723 C CA . LEU A 1 90 ? 3.961 8.737 17.612 1.00 94.75 90 LEU A CA 1
ATOM 724 C C . LEU A 1 90 ? 4.695 10.015 18.062 1.00 94.75 90 LEU A C 1
ATOM 726 O O . LEU A 1 90 ? 5.907 10.063 17.855 1.00 94.75 90 LEU A O 1
ATOM 730 N N . PRO A 1 91 ? 4.061 11.030 18.696 1.00 95.69 91 PRO A N 1
ATOM 731 C CA . PRO A 1 91 ? 4.787 12.200 19.198 1.00 95.69 91 PRO A CA 1
ATOM 732 C C . PRO A 1 91 ? 5.938 11.839 20.149 1.00 95.69 91 PRO A C 1
ATOM 734 O O . PRO A 1 91 ? 7.047 12.332 19.969 1.00 95.69 91 PRO A O 1
ATOM 737 N N . SER A 1 92 ? 5.718 10.898 21.074 1.00 94.75 92 SER A N 1
ATOM 738 C CA . SER A 1 92 ? 6.763 10.436 22.001 1.00 94.75 92 SER A CA 1
ATOM 739 C C . SER A 1 92 ? 7.894 9.686 21.290 1.00 94.75 92 SER A C 1
ATOM 741 O O . SER A 1 92 ? 9.055 9.772 21.679 1.00 94.75 92 SER A O 1
ATOM 743 N N . PHE A 1 93 ? 7.586 8.972 20.205 1.00 93.94 93 PHE A N 1
ATOM 744 C CA . PHE A 1 93 ? 8.598 8.271 19.419 1.00 93.94 93 PHE A CA 1
ATOM 745 C C . PHE A 1 93 ? 9.390 9.202 18.498 1.00 93.94 93 PHE A C 1
ATOM 747 O O . PHE A 1 93 ? 10.551 8.917 18.205 1.00 93.94 93 PHE A O 1
ATOM 754 N N . LYS A 1 94 ? 8.817 10.341 18.087 1.00 92.50 94 LYS A N 1
ATOM 755 C CA . LYS A 1 94 ? 9.579 11.393 17.397 1.00 92.50 94 LYS A CA 1
ATOM 756 C C . LYS A 1 94 ? 10.687 11.948 18.289 1.00 92.50 94 LYS A C 1
ATOM 758 O O . LYS A 1 94 ? 11.809 12.107 17.824 1.00 92.50 94 LYS A O 1
ATOM 763 N N . GLU A 1 95 ? 10.410 12.146 19.577 1.00 91.69 95 GLU A N 1
ATOM 764 C CA . GLU A 1 95 ? 11.425 12.553 20.562 1.00 91.69 95 GLU A CA 1
ATOM 765 C C . GLU A 1 95 ? 12.491 11.469 20.791 1.00 91.69 95 GLU A C 1
ATOM 767 O O . GLU A 1 95 ? 13.651 11.782 21.045 1.00 91.69 95 GLU A O 1
ATOM 772 N N . LYS A 1 96 ? 12.125 10.190 20.633 1.00 91.19 96 LYS A N 1
ATOM 773 C CA . LYS A 1 96 ? 13.041 9.039 20.720 1.00 91.19 96 LYS A CA 1
ATOM 774 C C . LYS A 1 96 ? 13.856 8.776 19.447 1.00 91.19 96 LYS A C 1
ATOM 776 O O . LYS A 1 96 ? 14.603 7.804 19.421 1.00 91.19 96 LYS A O 1
ATOM 781 N N . GLY A 1 97 ? 13.724 9.601 18.406 1.00 93.38 97 GLY A N 1
ATOM 782 C CA . GLY A 1 97 ? 14.557 9.519 17.202 1.00 93.38 97 GLY A CA 1
ATOM 783 C C . GLY A 1 97 ? 13.858 9.033 15.931 1.00 93.38 97 GLY A C 1
ATOM 784 O O . GLY A 1 97 ? 14.546 8.782 14.943 1.00 93.38 97 GLY A O 1
ATOM 785 N N . ILE A 1 98 ? 12.522 8.928 15.895 1.00 95.69 98 ILE A N 1
ATOM 786 C CA . ILE A 1 98 ? 11.800 8.812 14.615 1.00 95.69 98 ILE A CA 1
ATOM 787 C C . ILE A 1 98 ? 11.832 10.166 13.896 1.00 95.69 98 ILE A C 1
ATOM 789 O O . ILE A 1 98 ? 11.127 11.103 14.269 1.00 95.69 98 ILE A O 1
ATOM 793 N N . VAL A 1 99 ? 12.615 10.251 12.821 1.00 95.62 99 VAL A N 1
ATOM 794 C CA . VAL A 1 99 ? 12.772 11.463 12.001 1.00 95.62 99 VAL A CA 1
ATOM 795 C C . VAL A 1 99 ? 11.654 11.576 10.966 1.00 95.62 99 VAL A C 1
ATOM 797 O O . VAL A 1 99 ? 11.139 12.662 10.702 1.00 95.62 99 VAL A O 1
ATOM 800 N N . TYR A 1 100 ? 11.254 10.449 10.377 1.00 95.25 100 TYR A N 1
ATOM 801 C CA . TYR A 1 100 ? 10.212 10.391 9.356 1.00 95.25 100 TYR A CA 1
ATOM 802 C C . TYR A 1 100 ? 9.340 9.160 9.551 1.00 95.25 100 TYR A C 1
ATOM 804 O O . TYR A 1 100 ? 9.857 8.083 9.835 1.00 95.25 100 TYR A O 1
ATOM 812 N N . TRP A 1 101 ? 8.033 9.328 9.355 1.00 95.94 101 TRP A N 1
ATOM 813 C CA . TRP A 1 101 ? 7.038 8.270 9.482 1.00 95.94 101 TRP A CA 1
ATOM 814 C C . TRP A 1 101 ? 5.985 8.414 8.390 1.00 95.94 101 TRP A C 1
ATOM 816 O O . TRP A 1 101 ? 5.275 9.427 8.333 1.00 95.94 101 TRP A O 1
ATOM 826 N N . LYS A 1 102 ? 5.860 7.401 7.531 1.00 95.75 102 LYS A N 1
ATOM 827 C CA . LYS A 1 102 ? 4.795 7.345 6.532 1.00 95.75 102 LYS A CA 1
ATOM 828 C C . LYS A 1 102 ? 4.252 5.931 6.402 1.00 95.75 102 LYS A C 1
ATOM 830 O O . LYS A 1 102 ? 4.947 5.041 5.929 1.00 95.75 102 LYS A O 1
ATOM 835 N N . ARG A 1 103 ? 2.988 5.759 6.780 1.00 95.75 103 ARG A N 1
ATOM 836 C CA . ARG A 1 103 ? 2.281 4.482 6.715 1.00 95.75 103 ARG A CA 1
ATOM 837 C C . ARG A 1 103 ? 1.416 4.361 5.463 1.00 95.75 103 ARG A C 1
ATOM 839 O O . ARG A 1 103 ? 0.723 5.309 5.082 1.00 95.75 103 ARG A O 1
ATOM 846 N N . TYR A 1 104 ? 1.443 3.181 4.862 1.00 93.88 104 TYR A N 1
ATOM 847 C CA . TYR A 1 104 ? 0.542 2.695 3.831 1.00 93.88 104 TYR A CA 1
ATOM 848 C C . TYR A 1 104 ? -0.121 1.412 4.339 1.00 93.88 104 TYR A C 1
ATOM 850 O O . TYR A 1 104 ? 0.465 0.344 4.273 1.00 93.88 104 TYR A O 1
ATOM 858 N N . VAL A 1 105 ? -1.354 1.523 4.842 1.00 92.25 105 VAL A N 1
ATOM 859 C CA . VAL A 1 105 ? -2.079 0.403 5.470 1.00 92.25 105 VAL A CA 1
ATOM 860 C C . VAL A 1 105 ? -1.285 -0.180 6.653 1.00 92.25 105 VAL A C 1
ATOM 862 O O . VAL A 1 105 ? -1.286 0.462 7.705 1.00 92.25 105 VAL A O 1
ATOM 865 N N . ASP A 1 106 ? -0.643 -1.334 6.483 1.00 93.44 106 ASP A N 1
ATOM 866 C CA . ASP A 1 106 ? 0.200 -2.085 7.421 1.00 93.44 106 ASP A CA 1
ATOM 867 C C . ASP A 1 106 ? 1.696 -1.764 7.265 1.00 93.44 106 ASP A C 1
ATOM 869 O O . ASP A 1 106 ? 2.391 -1.629 8.273 1.00 93.44 106 ASP A O 1
ATOM 873 N N . ASP A 1 107 ? 2.169 -1.533 6.040 1.00 95.25 107 ASP A N 1
ATOM 874 C CA . ASP A 1 107 ? 3.558 -1.163 5.753 1.00 95.25 107 ASP A CA 1
ATOM 875 C C . ASP A 1 107 ? 3.866 0.296 6.132 1.00 95.25 107 ASP A C 1
ATOM 877 O O . ASP A 1 107 ? 3.183 1.243 5.730 1.00 95.25 107 ASP A O 1
ATOM 881 N N . THR A 1 108 ? 4.957 0.525 6.856 1.00 96.44 108 THR A N 1
ATOM 882 C CA . THR A 1 108 ? 5.392 1.854 7.295 1.00 96.44 108 THR A CA 1
ATOM 883 C C . THR A 1 108 ? 6.837 2.118 6.909 1.00 96.44 108 THR A C 1
ATOM 885 O O . THR A 1 108 ? 7.751 1.435 7.354 1.00 96.44 108 THR A O 1
ATOM 888 N N . PHE A 1 109 ? 7.059 3.178 6.139 1.00 96.12 109 PHE A N 1
ATOM 889 C CA . PHE A 1 109 ? 8.390 3.649 5.783 1.00 96.12 109 PHE A CA 1
ATOM 890 C C . PHE A 1 109 ? 8.909 4.646 6.825 1.00 96.12 109 PHE A C 1
ATOM 892 O O . PHE A 1 109 ? 8.253 5.658 7.114 1.00 96.12 109 PHE A O 1
ATOM 899 N N . VAL A 1 110 ? 10.094 4.372 7.376 1.00 95.81 110 VAL A N 1
ATOM 900 C CA . VAL A 1 110 ? 10.640 5.088 8.536 1.00 95.81 110 VAL A CA 1
ATOM 901 C C . VAL A 1 110 ? 12.094 5.526 8.310 1.00 95.81 110 VAL A C 1
ATOM 903 O O . VAL A 1 110 ? 12.945 4.761 7.845 1.00 95.81 110 VAL A O 1
ATOM 906 N N . PHE A 1 111 ? 12.406 6.767 8.702 1.00 94.62 111 PHE A N 1
ATOM 907 C CA . PHE A 1 111 ? 13.786 7.201 8.953 1.00 94.62 111 PHE A CA 1
ATOM 908 C C . PHE A 1 111 ? 14.000 7.373 10.454 1.00 94.62 111 PHE A C 1
ATOM 910 O O . PHE A 1 111 ? 13.226 8.068 11.115 1.00 94.62 111 PHE A O 1
ATOM 917 N N . LEU A 1 112 ? 15.064 6.761 10.965 1.00 95.38 112 LEU A N 1
ATOM 918 C CA . LEU A 1 112 ? 15.481 6.838 12.362 1.00 95.38 112 LEU A CA 1
ATOM 919 C C . LEU A 1 112 ? 16.810 7.588 12.474 1.00 95.38 112 LEU A C 1
ATOM 921 O O . LEU A 1 112 ? 17.608 7.579 11.531 1.00 95.38 112 LEU A O 1
ATOM 925 N N . ASP A 1 113 ? 17.044 8.215 13.625 1.00 94.31 113 ASP A N 1
ATOM 926 C CA . ASP A 1 113 ? 18.373 8.694 14.009 1.00 94.31 113 ASP A CA 1
ATOM 927 C C . ASP A 1 113 ? 19.360 7.505 14.000 1.00 94.31 113 ASP A C 1
ATOM 929 O O . ASP A 1 113 ? 19.035 6.455 14.559 1.00 94.31 113 ASP A O 1
ATOM 933 N N . PRO A 1 114 ? 20.560 7.640 13.400 1.00 90.12 114 PRO A N 1
ATOM 934 C CA . PRO A 1 114 ? 21.564 6.573 13.354 1.00 90.12 114 PRO A CA 1
ATOM 935 C C . PRO A 1 114 ? 21.947 5.963 14.710 1.00 90.12 114 PRO A C 1
ATOM 937 O O . PRO A 1 114 ? 22.506 4.871 14.748 1.00 90.12 114 PRO A O 1
ATOM 940 N N . LYS A 1 115 ? 21.700 6.665 15.821 1.00 91.88 115 LYS A N 1
ATOM 941 C CA . LYS A 1 115 ? 21.996 6.183 17.178 1.00 91.88 115 LYS A CA 1
ATOM 942 C C . LYS A 1 115 ? 20.935 5.232 17.733 1.00 91.88 115 LYS A C 1
ATOM 944 O O . LYS A 1 115 ? 21.146 4.658 18.799 1.00 91.88 115 LYS A O 1
ATOM 949 N N . VAL A 1 116 ? 19.793 5.111 17.063 1.00 93.62 116 VAL A N 1
ATOM 950 C CA . VAL A 1 116 ? 18.624 4.382 17.554 1.00 93.62 116 VAL A CA 1
ATOM 951 C C . VAL A 1 116 ? 18.479 3.068 16.800 1.00 93.62 116 VAL A C 1
ATOM 953 O O . VAL A 1 116 ? 18.480 3.034 15.572 1.00 93.62 116 VAL A O 1
ATOM 956 N N . SER A 1 117 ? 18.321 1.983 17.555 1.00 93.75 117 SER A N 1
ATOM 957 C CA . SER A 1 117 ? 18.032 0.655 17.015 1.00 93.75 117 SER A CA 1
ATOM 958 C C . SER A 1 117 ? 16.592 0.583 16.504 1.00 93.75 117 SER A C 1
ATOM 960 O O . SER A 1 117 ? 15.641 0.905 17.225 1.00 93.75 117 SER A O 1
ATOM 962 N N . ALA A 1 118 ? 16.420 0.141 15.258 1.00 93.56 118 ALA A N 1
ATOM 963 C CA . ALA A 1 118 ? 15.107 0.007 14.641 1.00 93.56 118 ALA A CA 1
ATOM 964 C C . ALA A 1 118 ? 14.274 -1.102 15.296 1.00 93.56 118 ALA A C 1
ATOM 966 O O . ALA A 1 118 ? 13.077 -0.919 15.532 1.00 93.56 118 ALA A O 1
ATOM 967 N N . GLN A 1 119 ? 14.915 -2.212 15.669 1.00 94.25 119 GLN A N 1
ATOM 968 C CA . GLN A 1 119 ? 14.281 -3.323 16.376 1.00 94.25 119 GLN A CA 1
ATOM 969 C C . GLN A 1 119 ? 13.774 -2.894 17.751 1.00 94.25 119 GLN A C 1
ATOM 971 O O . GLN A 1 119 ? 12.676 -3.290 18.141 1.00 94.25 119 GLN A O 1
ATOM 976 N N . ASP A 1 120 ? 14.525 -2.052 18.465 1.00 94.56 120 ASP A N 1
ATOM 977 C CA . ASP A 1 120 ? 14.108 -1.568 19.784 1.00 94.56 120 ASP A CA 1
ATOM 978 C C . ASP A 1 120 ? 12.874 -0.668 19.675 1.00 94.56 120 ASP A C 1
ATOM 980 O O . ASP A 1 120 ? 11.946 -0.781 20.477 1.00 94.56 120 ASP A O 1
ATOM 984 N N . ILE A 1 121 ? 12.822 0.195 18.655 1.00 95.38 121 ILE A N 1
ATOM 985 C CA . ILE A 1 121 ? 11.642 1.022 18.379 1.00 95.38 121 ILE A CA 1
ATOM 986 C C . ILE A 1 121 ? 10.439 0.149 18.012 1.00 95.38 121 ILE A C 1
ATOM 988 O O . ILE A 1 121 ? 9.360 0.353 18.570 1.00 95.38 121 ILE A O 1
ATOM 992 N N . ALA A 1 122 ? 10.607 -0.848 17.140 1.00 95.19 122 ALA A N 1
ATOM 993 C CA . ALA A 1 122 ? 9.530 -1.768 16.766 1.00 95.19 122 ALA A CA 1
ATOM 994 C C . ALA A 1 122 ? 9.012 -2.575 17.975 1.00 95.19 122 ALA A C 1
ATOM 996 O O . ALA A 1 122 ? 7.800 -2.731 18.163 1.00 95.19 122 ALA A O 1
ATOM 997 N N . ALA A 1 123 ? 9.914 -3.027 18.852 1.00 95.50 123 ALA A N 1
ATOM 998 C CA . ALA A 1 123 ? 9.562 -3.714 20.089 1.00 95.50 123 ALA A CA 1
ATOM 999 C C . ALA A 1 123 ? 8.793 -2.797 21.053 1.00 95.50 123 ALA A C 1
ATOM 1001 O O . ALA A 1 123 ? 7.770 -3.204 21.602 1.00 95.50 123 ALA A O 1
ATOM 1002 N N . GLN A 1 124 ? 9.234 -1.547 21.224 1.00 95.12 124 GLN A N 1
ATOM 1003 C CA . GLN A 1 124 ? 8.537 -0.563 22.056 1.00 95.12 124 GLN A CA 1
ATOM 1004 C C . GLN A 1 124 ? 7.156 -0.202 21.493 1.00 95.12 124 GLN A C 1
ATOM 1006 O O . GLN A 1 124 ? 6.197 -0.126 22.257 1.00 95.12 124 GLN A O 1
ATOM 1011 N N . LEU A 1 125 ? 7.022 -0.022 20.175 1.00 95.31 125 LEU A N 1
ATOM 1012 C CA . LEU A 1 125 ? 5.728 0.212 19.522 1.00 95.31 125 LEU A CA 1
ATOM 1013 C C . LEU A 1 125 ? 4.763 -0.956 19.756 1.00 95.31 125 LEU A C 1
ATOM 1015 O O . LEU A 1 125 ? 3.594 -0.738 20.070 1.00 95.31 125 LEU A O 1
ATOM 1019 N N . SER A 1 126 ? 5.267 -2.191 19.691 1.00 95.31 126 SER A N 1
ATOM 1020 C CA . SER A 1 126 ? 4.486 -3.404 19.975 1.00 95.31 126 SER A CA 1
ATOM 1021 C C . SER A 1 126 ? 4.036 -3.508 21.439 1.00 95.31 126 SER A C 1
ATOM 1023 O O . SER A 1 126 ? 3.089 -4.222 21.749 1.00 95.31 126 SER A O 1
ATOM 1025 N N . GLN A 1 127 ? 4.693 -2.800 22.362 1.00 95.69 127 GLN A N 1
ATOM 1026 C CA . GLN A 1 127 ? 4.287 -2.738 23.770 1.00 95.69 127 GLN A CA 1
ATOM 1027 C C . GLN A 1 127 ? 3.214 -1.673 24.029 1.00 95.69 127 GLN A C 1
ATOM 1029 O O . GLN A 1 127 ? 2.552 -1.717 25.065 1.00 95.69 127 GLN A O 1
ATOM 1034 N N . CYS A 1 128 ? 3.012 -0.720 23.113 1.00 94.88 128 CYS A N 1
ATOM 1035 C CA . CYS A 1 128 ? 2.042 0.359 23.301 1.00 94.88 128 CYS A CA 1
ATOM 1036 C C . CYS A 1 128 ? 0.586 -0.119 23.248 1.00 94.88 128 CYS A C 1
ATOM 1038 O O . CYS A 1 128 ? -0.278 0.541 23.831 1.00 94.88 128 CYS A O 1
ATOM 1040 N N . HIS A 1 129 ? 0.306 -1.229 22.556 1.00 94.88 129 HIS A N 1
ATOM 1041 C CA . HIS A 1 129 ? -1.041 -1.776 22.434 1.00 94.88 129 HIS A CA 1
ATOM 1042 C C . HIS A 1 129 ? -1.030 -3.310 22.281 1.00 94.88 129 HIS A C 1
ATOM 1044 O O . HIS A 1 129 ? -0.329 -3.812 21.405 1.00 94.88 129 HIS A O 1
ATOM 1050 N N . PRO A 1 130 ? -1.835 -4.073 23.052 1.00 93.81 130 PRO A N 1
ATOM 1051 C CA . PRO A 1 130 ? -1.789 -5.542 23.062 1.00 93.81 130 PRO A CA 1
ATOM 1052 C C . PRO A 1 130 ? -2.113 -6.191 21.711 1.00 93.81 130 PRO A C 1
ATOM 1054 O O . PRO A 1 130 ? -1.595 -7.266 21.407 1.00 93.81 130 PRO A O 1
ATOM 1057 N N . SER A 1 131 ? -2.957 -5.552 20.899 1.00 92.56 131 SER A N 1
ATOM 1058 C CA . SER A 1 131 ? -3.348 -6.086 19.591 1.00 92.56 131 SER A CA 1
ATOM 1059 C C . SER A 1 131 ? -2.376 -5.741 18.456 1.00 92.56 131 SER A C 1
ATOM 1061 O O . SER A 1 131 ? -2.517 -6.275 17.364 1.00 92.56 131 SER A O 1
ATOM 1063 N N . LEU A 1 132 ? -1.388 -4.865 18.670 1.00 94.69 132 LEU A N 1
ATOM 1064 C CA . LEU A 1 132 ? -0.455 -4.465 17.614 1.00 94.69 132 LEU A CA 1
ATOM 1065 C C . LEU A 1 132 ? 0.922 -5.082 17.835 1.00 94.69 132 LEU A C 1
ATOM 1067 O O . LEU A 1 132 ? 1.504 -4.985 18.911 1.00 94.69 132 LEU A O 1
ATOM 1071 N N . LYS A 1 133 ? 1.459 -5.696 16.782 1.00 95.81 133 LYS A N 1
ATOM 1072 C CA . LYS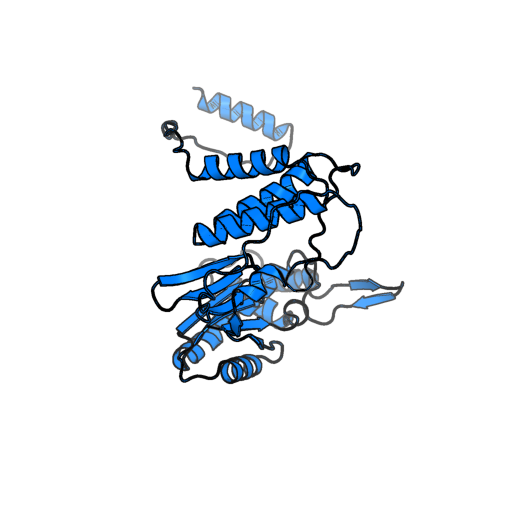 A 1 133 ? 2.825 -6.219 16.745 1.00 95.81 133 LYS A CA 1
ATOM 1073 C C . LYS A 1 133 ? 3.503 -5.725 15.483 1.00 95.81 133 LYS A C 1
ATOM 1075 O O . LYS A 1 133 ? 2.934 -5.854 14.402 1.00 95.81 133 LYS A O 1
ATOM 1080 N N . PHE A 1 134 ? 4.707 -5.198 15.642 1.00 95.94 134 PHE A N 1
ATOM 1081 C CA . PHE A 1 134 ? 5.510 -4.638 14.568 1.00 95.94 134 PHE A CA 1
ATOM 1082 C C . PHE A 1 134 ? 6.716 -5.533 14.290 1.00 95.94 134 PHE A C 1
ATOM 1084 O O . PHE A 1 134 ? 7.406 -5.970 15.214 1.00 95.94 134 PHE A O 1
ATOM 1091 N N . THR A 1 135 ? 6.979 -5.781 13.015 1.00 95.06 135 THR A N 1
ATOM 1092 C CA . THR A 1 135 ? 8.242 -6.328 12.507 1.00 95.06 135 THR A CA 1
ATOM 1093 C C . THR A 1 135 ? 9.063 -5.201 11.882 1.00 95.06 135 THR A C 1
ATOM 1095 O O . THR A 1 135 ? 8.554 -4.104 11.653 1.00 95.06 135 THR A O 1
ATOM 1098 N N . CYS A 1 136 ? 10.354 -5.442 11.657 1.00 94.50 136 CYS A N 1
ATOM 1099 C CA . CYS A 1 136 ? 11.267 -4.459 11.084 1.00 94.50 136 CYS A CA 1
ATOM 1100 C C . CYS A 1 136 ? 12.132 -5.113 10.007 1.00 94.50 136 CYS A C 1
ATOM 1102 O O . CYS A 1 136 ? 12.790 -6.119 10.271 1.00 94.50 136 CYS A O 1
ATOM 1104 N N . GLU A 1 137 ? 12.172 -4.494 8.832 1.00 93.00 137 GLU A N 1
ATOM 1105 C CA . GLU A 1 137 ? 13.111 -4.792 7.755 1.00 93.00 137 GLU A CA 1
ATOM 1106 C C . GLU A 1 137 ? 14.147 -3.668 7.654 1.00 93.00 137 GLU A C 1
ATOM 1108 O O . GLU A 1 137 ? 13.818 -2.474 7.677 1.00 93.00 137 GLU A O 1
ATOM 1113 N N . GLU A 1 138 ? 15.413 -4.062 7.551 1.00 92.38 138 GLU A N 1
ATOM 1114 C CA . GLU A 1 138 ? 16.549 -3.149 7.467 1.00 92.38 138 GLU A CA 1
ATOM 1115 C C . GLU A 1 138 ? 17.098 -3.043 6.047 1.00 92.38 138 GLU A C 1
ATOM 1117 O O . GLU A 1 138 ? 16.847 -3.879 5.179 1.00 92.38 138 GLU A O 1
ATOM 1122 N N . GLU A 1 139 ? 17.895 -2.001 5.826 1.00 91.62 139 GLU A N 1
ATOM 1123 C CA . GLU A 1 139 ? 18.680 -1.865 4.607 1.00 91.62 139 GLU A CA 1
ATOM 1124 C C . GLU A 1 139 ? 19.663 -3.038 4.441 1.00 91.62 139 GLU A C 1
ATOM 1126 O O . GLU A 1 139 ? 20.379 -3.415 5.368 1.00 91.62 139 GLU A O 1
ATOM 1131 N N . TYR A 1 140 ? 19.771 -3.551 3.218 1.00 89.38 140 TYR A N 1
ATOM 1132 C CA . TYR A 1 140 ? 20.751 -4.563 2.832 1.00 89.38 140 TYR A CA 1
ATOM 1133 C C . TYR A 1 140 ? 21.646 -4.055 1.702 1.00 89.38 140 TYR A C 1
ATOM 1135 O O . TYR A 1 140 ? 21.340 -3.085 1.009 1.00 89.38 140 TYR A O 1
ATOM 1143 N N . THR A 1 141 ? 22.804 -4.694 1.527 1.00 85.12 141 THR A N 1
ATOM 1144 C CA . THR A 1 141 ? 23.733 -4.335 0.448 1.00 85.12 141 THR A CA 1
ATOM 1145 C C . THR A 1 141 ? 23.400 -5.112 -0.821 1.00 85.12 141 THR A C 1
ATOM 1147 O O . THR A 1 141 ? 23.500 -6.337 -0.826 1.00 85.12 141 THR A O 1
ATOM 1150 N N . THR A 1 142 ? 23.081 -4.411 -1.908 1.00 72.62 142 THR A N 1
ATOM 1151 C CA . THR A 1 142 ? 22.883 -4.994 -3.241 1.00 72.62 142 THR A CA 1
ATOM 1152 C C . THR A 1 142 ? 24.168 -4.938 -4.070 1.00 72.62 142 THR A C 1
ATOM 1154 O O . THR A 1 142 ? 24.937 -3.969 -4.021 1.00 72.62 142 THR A O 1
ATOM 1157 N N . ARG A 1 143 ? 24.424 -5.996 -4.853 1.00 64.56 143 ARG A N 1
ATOM 1158 C CA . ARG A 1 143 ? 25.458 -6.022 -5.902 1.00 64.56 143 ARG A CA 1
ATOM 1159 C C . ARG A 1 143 ? 24.771 -6.147 -7.261 1.00 64.56 143 ARG A C 1
ATOM 1161 O O . ARG A 1 143 ? 23.799 -6.880 -7.399 1.00 64.56 143 ARG A O 1
ATOM 1168 N N . ASN A 1 144 ? 25.297 -5.494 -8.301 1.00 51.53 144 ASN A N 1
ATOM 1169 C CA . ASN A 1 144 ? 24.665 -5.450 -9.636 1.00 51.53 144 ASN A CA 1
ATOM 1170 C C . ASN A 1 144 ? 24.371 -6.839 -10.261 1.00 51.53 144 ASN A C 1
ATOM 1172 O O . ASN A 1 144 ? 23.531 -6.949 -11.150 1.00 51.53 144 ASN A O 1
ATOM 1176 N N . LYS A 1 145 ? 25.022 -7.918 -9.797 1.00 41.62 145 LYS A N 1
ATOM 1177 C CA . LYS A 1 145 ? 24.743 -9.300 -10.237 1.00 41.62 145 LYS A CA 1
ATOM 1178 C C . LYS A 1 145 ? 23.447 -9.900 -9.672 1.00 41.62 145 LYS A C 1
ATOM 1180 O O . LYS A 1 145 ? 22.994 -10.903 -10.222 1.00 41.62 145 LYS A O 1
ATOM 1185 N N . ASP A 1 146 ? 22.854 -9.306 -8.642 1.00 42.25 146 ASP A N 1
ATOM 1186 C CA . ASP A 1 146 ? 21.644 -9.824 -7.990 1.00 42.25 146 ASP A CA 1
ATOM 1187 C C . ASP A 1 146 ? 20.367 -9.299 -8.678 1.00 42.25 146 ASP A C 1
ATOM 1189 O O . ASP A 1 146 ? 19.403 -10.042 -8.856 1.00 42.25 146 ASP A O 1
ATOM 1193 N N . LEU A 1 147 ? 20.429 -8.094 -9.264 1.00 45.03 147 LEU A N 1
ATOM 1194 C CA . LEU A 1 147 ? 19.341 -7.461 -10.032 1.00 45.03 147 LEU A CA 1
ATOM 1195 C C . LEU A 1 147 ? 18.943 -8.218 -11.318 1.00 45.03 147 LEU A C 1
ATOM 1197 O O . LEU A 1 147 ? 17.833 -8.046 -11.812 1.00 45.03 147 LEU A O 1
ATOM 1201 N N . SER A 1 148 ? 19.820 -9.077 -11.851 1.00 40.00 148 SER A N 1
ATOM 1202 C CA . SER A 1 148 ? 19.533 -9.949 -13.009 1.00 40.00 148 SER A CA 1
ATOM 1203 C C . SER A 1 148 ? 19.203 -11.400 -12.623 1.00 40.00 148 SER A C 1
ATOM 1205 O O . SER A 1 148 ? 18.758 -12.183 -13.465 1.00 40.00 148 SER A O 1
ATOM 1207 N N . LYS A 1 149 ? 19.396 -11.787 -11.353 1.00 38.50 149 LYS A N 1
ATOM 1208 C CA . LYS A 1 149 ? 19.222 -13.172 -10.881 1.00 38.50 149 LYS A CA 1
ATOM 1209 C C . LYS A 1 149 ? 18.031 -13.381 -9.949 1.00 38.50 149 LYS A C 1
ATOM 1211 O O . LYS A 1 149 ? 17.550 -14.509 -9.889 1.00 38.50 149 LYS A O 1
ATOM 1216 N N . GLU A 1 150 ? 17.500 -12.338 -9.317 1.00 38.09 150 GLU A N 1
ATOM 1217 C CA . GLU A 1 150 ? 16.360 -12.442 -8.386 1.00 38.09 150 GLU A CA 1
ATOM 1218 C C . GLU A 1 150 ? 14.973 -12.587 -9.047 1.00 38.09 150 GLU A C 1
ATOM 1220 O O . GLU A 1 150 ? 13.953 -12.580 -8.367 1.00 38.09 150 GLU A O 1
ATOM 1225 N N . GLY A 1 151 ? 14.893 -12.796 -10.365 1.00 40.31 151 GLY A N 1
ATOM 1226 C CA . GLY A 1 151 ? 13.604 -12.983 -11.049 1.00 40.31 151 GLY A CA 1
ATOM 1227 C C . GLY A 1 151 ? 13.622 -13.871 -12.289 1.00 40.31 151 GLY A C 1
ATOM 1228 O O . GLY A 1 151 ? 12.642 -13.891 -13.026 1.00 40.31 151 GLY A O 1
ATOM 1229 N N . SER A 1 152 ? 14.710 -14.599 -12.554 1.00 28.16 152 SER A N 1
ATOM 1230 C CA . SER A 1 152 ? 14.773 -15.498 -13.713 1.00 28.16 152 SER A CA 1
ATOM 1231 C C . SER A 1 152 ? 14.082 -16.836 -13.398 1.00 28.16 152 SER A C 1
ATOM 1233 O O . SER A 1 152 ? 14.615 -17.606 -12.589 1.00 28.16 152 SER A O 1
ATOM 1235 N N . PRO A 1 153 ? 12.947 -17.195 -14.033 1.00 31.66 153 PRO A N 1
ATOM 1236 C CA . PRO A 1 153 ? 12.367 -18.519 -13.862 1.00 31.66 153 PRO A CA 1
ATOM 1237 C C . PRO A 1 153 ? 13.324 -19.577 -14.425 1.00 31.66 153 PRO A C 1
ATOM 1239 O O . PRO A 1 153 ? 13.590 -19.646 -15.626 1.00 31.66 153 PRO A O 1
ATOM 1242 N N . LYS A 1 154 ? 13.827 -20.463 -13.557 1.00 30.70 154 LYS A N 1
ATOM 1243 C CA . LYS A 1 154 ? 14.492 -21.702 -13.981 1.00 30.70 154 LYS A CA 1
ATOM 1244 C C . LYS A 1 154 ? 13.455 -22.630 -14.623 1.00 30.70 154 LYS A C 1
ATOM 1246 O O . LYS A 1 154 ? 12.944 -23.540 -13.979 1.00 30.70 154 LYS A O 1
ATOM 1251 N N . LYS A 1 155 ? 13.183 -22.451 -15.914 1.00 30.78 155 LYS A N 1
ATOM 1252 C CA . LYS A 1 155 ? 12.633 -23.509 -16.768 1.00 30.78 155 LYS A CA 1
ATOM 1253 C C . LYS A 1 155 ? 13.569 -23.729 -17.948 1.00 30.78 155 LYS A C 1
ATOM 1255 O O . LYS A 1 155 ? 13.622 -22.946 -18.887 1.00 30.78 155 LYS A O 1
ATOM 1260 N N . LYS A 1 156 ? 14.319 -24.834 -17.885 1.00 28.28 156 LYS A N 1
ATOM 1261 C CA . LYS A 1 156 ? 15.020 -25.399 -19.039 1.00 28.28 156 LYS A CA 1
ATOM 1262 C C . LYS A 1 156 ? 13.963 -25.851 -20.046 1.00 28.28 156 LYS A C 1
ATOM 1264 O O . LYS A 1 156 ? 13.416 -26.937 -19.896 1.00 28.28 156 LYS A O 1
ATOM 1269 N N . PHE A 1 157 ? 13.706 -25.049 -21.069 1.00 28.58 157 PHE A N 1
ATOM 1270 C CA . PHE A 1 157 ? 13.150 -25.552 -22.317 1.00 28.58 157 PHE A CA 1
ATOM 1271 C C . PHE A 1 157 ? 14.192 -25.363 -23.412 1.00 28.58 157 PHE A C 1
ATOM 1273 O O . PHE A 1 157 ? 14.532 -24.261 -23.824 1.00 28.58 157 PHE A O 1
ATOM 1280 N N . SER A 1 158 ? 14.756 -26.498 -23.818 1.00 28.47 158 SER A N 1
ATOM 1281 C CA . SER A 1 158 ? 15.605 -26.635 -24.991 1.00 28.47 158 SER A CA 1
ATOM 1282 C C . SER A 1 158 ? 14.748 -26.350 -26.212 1.00 28.47 158 SER A C 1
ATOM 1284 O O . SER A 1 158 ? 13.961 -27.220 -26.563 1.00 28.47 158 SER A O 1
ATOM 1286 N N . HIS A 1 159 ? 14.926 -25.207 -26.869 1.00 31.02 159 HIS A N 1
ATOM 1287 C CA . HIS A 1 159 ? 14.788 -25.082 -28.320 1.00 31.02 159 HIS A CA 1
ATOM 1288 C C . HIS A 1 159 ? 15.957 -24.230 -28.823 1.00 31.02 159 HIS A C 1
ATOM 1290 O O . HIS A 1 159 ? 16.110 -23.063 -28.470 1.00 31.02 159 HIS A O 1
ATOM 1296 N N . LYS A 1 160 ? 16.837 -24.880 -29.590 1.00 28.41 160 LYS A N 1
ATOM 1297 C CA . LYS A 1 160 ? 17.966 -24.265 -30.286 1.00 28.41 160 LYS A CA 1
ATOM 1298 C C . LYS A 1 160 ? 17.427 -23.234 -31.273 1.00 28.41 160 LYS A C 1
ATOM 1300 O O . LYS A 1 160 ? 16.736 -23.622 -32.203 1.00 28.41 160 LYS A O 1
ATOM 1305 N N . ASN A 1 161 ? 17.836 -21.980 -31.128 1.00 27.91 161 ASN A N 1
ATOM 1306 C CA . ASN A 1 161 ? 18.068 -21.105 -32.269 1.00 27.91 161 ASN A CA 1
ATOM 1307 C C . ASN A 1 161 ? 19.432 -20.445 -32.071 1.00 27.91 161 ASN A C 1
ATOM 1309 O O . ASN A 1 161 ? 19.640 -19.655 -31.153 1.00 27.91 161 ASN A O 1
ATOM 1313 N N . GLN A 1 162 ? 20.382 -20.876 -32.900 1.00 25.41 162 GLN A N 1
ATOM 1314 C CA . GLN A 1 162 ? 21.723 -20.320 -32.996 1.00 25.41 162 GLN A CA 1
ATOM 1315 C C . GLN A 1 162 ? 21.632 -18.915 -33.591 1.00 25.41 162 GLN A C 1
ATOM 1317 O O . GLN A 1 162 ? 21.392 -18.767 -34.784 1.00 25.41 162 GLN A O 1
ATOM 1322 N N . TYR A 1 163 ? 21.911 -17.907 -32.774 1.00 26.12 163 TYR A N 1
ATOM 1323 C CA . TYR A 1 163 ? 22.641 -16.738 -33.240 1.00 26.12 163 TYR A CA 1
ATOM 1324 C C . TYR A 1 163 ? 24.003 -16.784 -32.557 1.00 26.12 163 TYR A C 1
ATOM 1326 O O . TYR A 1 163 ? 24.115 -16.718 -31.335 1.00 26.12 163 TYR A O 1
ATOM 1334 N N . VAL A 1 164 ? 25.024 -17.039 -33.369 1.00 26.25 164 VAL A N 1
ATOM 1335 C CA . VAL A 1 164 ? 26.426 -16.998 -32.972 1.00 26.25 164 VAL A CA 1
ATOM 1336 C C . VAL A 1 164 ? 26.813 -15.527 -32.920 1.00 26.25 164 VAL A C 1
ATOM 1338 O O . VAL A 1 164 ? 26.876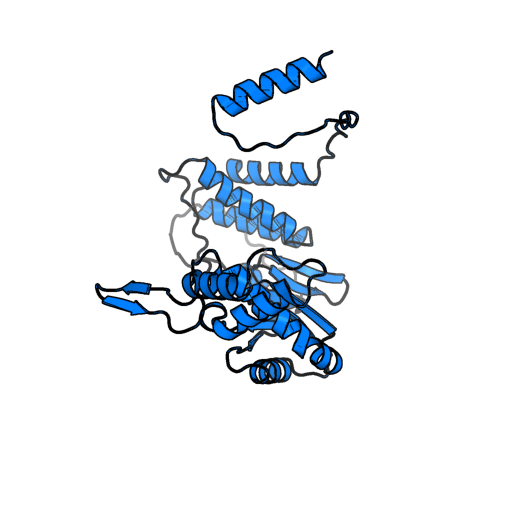 -14.875 -33.958 1.00 26.25 164 VAL A O 1
ATOM 1341 N N . THR A 1 165 ? 27.083 -15.014 -31.727 1.00 25.77 165 THR A N 1
ATOM 1342 C CA . THR A 1 165 ? 27.904 -13.815 -31.563 1.00 25.77 165 THR A CA 1
ATOM 1343 C C . THR A 1 165 ? 29.113 -14.199 -30.732 1.00 25.77 165 THR A C 1
ATOM 1345 O O . THR A 1 165 ? 29.009 -14.708 -29.616 1.00 25.77 165 THR A O 1
ATOM 1348 N N . GLU A 1 166 ? 30.262 -14.058 -31.377 1.00 26.45 166 GLU A N 1
ATOM 1349 C CA . GLU A 1 166 ? 31.573 -14.488 -30.928 1.00 26.45 166 GLU A CA 1
ATOM 1350 C C . GLU A 1 166 ? 31.985 -13.823 -29.613 1.00 26.45 166 GLU A C 1
ATOM 1352 O O . GLU A 1 166 ? 31.705 -12.653 -29.345 1.00 26.45 166 GLU A O 1
ATOM 1357 N N . LYS A 1 167 ? 32.703 -14.607 -28.807 1.00 29.75 167 LYS A N 1
ATOM 1358 C CA . LYS A 1 167 ? 33.426 -14.168 -27.618 1.00 29.75 167 LYS A CA 1
ATOM 1359 C C . LYS A 1 167 ? 34.279 -12.931 -27.912 1.00 29.75 167 LYS A C 1
ATOM 1361 O O . LYS A 1 167 ? 35.221 -12.997 -28.698 1.00 29.75 167 LYS A O 1
ATOM 1366 N N . LYS A 1 168 ? 34.060 -11.877 -27.133 1.00 27.81 168 LYS A N 1
ATOM 1367 C CA . LYS A 1 168 ? 35.143 -11.018 -26.651 1.00 27.81 168 LYS A CA 1
ATOM 1368 C C . LYS A 1 168 ? 35.226 -11.176 -25.140 1.00 27.81 168 LYS A C 1
ATOM 1370 O O . LYS A 1 168 ? 34.573 -10.469 -24.384 1.00 27.81 168 LYS A O 1
ATOM 1375 N N . ASP A 1 169 ? 36.003 -12.178 -24.737 1.00 29.22 169 ASP A N 1
ATOM 1376 C CA . ASP A 1 169 ? 36.636 -12.197 -23.424 1.00 29.22 169 ASP A CA 1
ATOM 1377 C C . ASP A 1 169 ? 37.584 -10.980 -23.345 1.00 29.22 169 ASP A C 1
ATOM 1379 O O . ASP A 1 169 ? 38.229 -10.642 -24.339 1.00 29.22 169 ASP A O 1
ATOM 1383 N N . SER A 1 170 ? 37.673 -10.367 -22.161 1.00 31.42 170 SER A N 1
ATOM 1384 C CA . SER A 1 170 ? 38.491 -9.204 -21.755 1.00 31.42 170 SER A CA 1
ATOM 1385 C C . SER A 1 170 ? 37.992 -7.806 -22.164 1.00 31.42 170 SER A C 1
ATOM 1387 O O . SER A 1 170 ? 38.233 -7.361 -23.277 1.00 31.42 170 SER A O 1
ATOM 1389 N N . ILE A 1 171 ? 37.328 -7.118 -21.219 1.00 32.16 171 ILE A N 1
ATOM 1390 C CA . ILE A 1 171 ? 37.568 -5.725 -20.776 1.00 32.16 171 ILE A CA 1
ATOM 1391 C C . ILE A 1 171 ? 36.776 -5.501 -19.462 1.00 32.16 171 ILE A C 1
ATOM 1393 O O . ILE A 1 171 ? 35.562 -5.660 -19.424 1.00 32.16 171 ILE A O 1
ATOM 1397 N N . GLU A 1 172 ? 37.533 -5.199 -18.403 1.00 29.30 172 GLU A N 1
ATOM 1398 C CA . GLU A 1 172 ? 37.195 -4.500 -17.147 1.00 29.30 172 GLU A CA 1
ATOM 1399 C C . GLU A 1 172 ? 36.093 -5.054 -16.214 1.00 29.30 172 GLU A C 1
ATOM 1401 O O . GLU A 1 172 ? 34.897 -4.810 -16.357 1.00 29.30 172 GLU A O 1
ATOM 1406 N N . GLU A 1 173 ? 36.542 -5.715 -15.136 1.00 35.00 173 GLU A N 1
ATOM 1407 C CA . GLU A 1 173 ? 35.809 -5.804 -13.868 1.00 35.00 173 GLU A CA 1
ATOM 1408 C C . GLU A 1 173 ? 35.625 -4.395 -13.283 1.00 35.00 173 GLU A C 1
ATOM 1410 O O . GLU A 1 173 ? 36.414 -3.923 -12.460 1.00 35.00 173 GLU A O 1
ATOM 1415 N N . GLU A 1 174 ? 34.565 -3.709 -13.698 1.00 37.59 174 GLU A N 1
ATOM 1416 C CA . GLU A 1 174 ? 34.100 -2.513 -13.012 1.00 37.59 174 GLU A CA 1
ATOM 1417 C C . GLU A 1 174 ? 33.645 -2.934 -11.605 1.00 37.59 174 GLU A C 1
ATOM 1419 O O . GLU A 1 174 ? 32.643 -3.634 -11.425 1.00 37.59 174 GLU A O 1
ATOM 1424 N N . LYS A 1 175 ? 34.446 -2.589 -10.587 1.00 41.53 175 LYS A N 1
ATOM 1425 C CA . LYS A 1 175 ? 34.136 -2.810 -9.168 1.00 41.53 175 LYS A CA 1
ATOM 1426 C C . LYS A 1 175 ? 32.793 -2.148 -8.857 1.00 41.53 175 LYS A C 1
ATOM 1428 O O . LYS A 1 175 ? 32.743 -0.958 -8.563 1.00 41.53 175 LYS A O 1
ATOM 1433 N N . SER A 1 176 ? 31.708 -2.918 -8.925 1.00 54.75 176 SER A N 1
ATOM 1434 C CA . SER A 1 176 ? 30.361 -2.433 -8.638 1.00 54.75 176 SER A CA 1
ATOM 1435 C C . SER A 1 176 ? 30.333 -1.845 -7.230 1.00 54.75 176 SER A C 1
ATOM 1437 O O . SER A 1 176 ? 30.560 -2.571 -6.256 1.00 54.75 176 SER A O 1
ATOM 1439 N N . ILE A 1 177 ? 30.079 -0.542 -7.124 1.00 59.97 177 ILE A N 1
ATOM 1440 C CA . ILE A 1 177 ? 29.941 0.144 -5.839 1.00 59.97 177 ILE A CA 1
ATOM 1441 C C . ILE A 1 177 ? 28.787 -0.535 -5.083 1.00 59.97 177 ILE A C 1
ATOM 1443 O O . ILE A 1 177 ? 27.693 -0.634 -5.647 1.00 59.97 177 ILE A O 1
ATOM 1447 N N . PRO A 1 178 ? 29.006 -1.036 -3.853 1.00 66.44 178 PRO A N 1
ATOM 1448 C CA . PRO A 1 178 ? 27.934 -1.624 -3.061 1.00 66.44 178 PRO A CA 1
ATOM 1449 C C . PRO A 1 178 ? 26.849 -0.570 -2.834 1.00 66.44 178 PRO A C 1
ATOM 1451 O O . PRO A 1 178 ? 27.137 0.525 -2.345 1.00 66.44 178 PRO A O 1
ATOM 1454 N N . ARG A 1 179 ? 25.610 -0.888 -3.217 1.00 77.50 179 ARG A N 1
ATOM 1455 C CA . ARG A 1 179 ? 24.454 -0.014 -2.998 1.00 77.50 179 ARG A CA 1
ATOM 1456 C C . ARG A 1 179 ? 23.741 -0.473 -1.734 1.00 77.50 179 ARG A C 1
ATOM 1458 O O . ARG A 1 179 ? 23.590 -1.667 -1.508 1.00 77.50 179 ARG A O 1
ATOM 1465 N N . ILE A 1 180 ? 23.330 0.473 -0.901 1.00 89.00 180 ILE A N 1
ATOM 1466 C CA . ILE A 1 180 ? 22.492 0.191 0.267 1.00 89.00 180 ILE A CA 1
ATOM 1467 C C . ILE A 1 180 ? 21.045 0.340 -0.191 1.00 89.00 180 ILE A C 1
ATOM 1469 O O . ILE A 1 180 ? 20.693 1.395 -0.720 1.00 89.00 180 ILE A O 1
ATOM 1473 N N . ALA A 1 181 ? 20.223 -0.687 -0.014 1.00 92.50 181 ALA A N 1
ATOM 1474 C CA . ALA A 1 181 ? 18.863 -0.715 -0.529 1.00 92.50 181 ALA A CA 1
ATOM 1475 C C . ALA A 1 181 ? 17.851 -1.201 0.512 1.00 92.50 181 ALA A C 1
ATOM 1477 O O . ALA A 1 181 ? 18.186 -1.986 1.394 1.00 92.50 181 ALA A O 1
ATOM 1478 N N . LEU A 1 182 ? 16.607 -0.746 0.379 1.00 94.31 182 LEU A N 1
ATOM 1479 C CA . LEU A 1 182 ? 15.453 -1.257 1.112 1.00 94.31 182 LEU A CA 1
ATOM 1480 C C . LEU A 1 182 ? 14.320 -1.541 0.122 1.00 94.31 182 LEU A C 1
ATOM 1482 O O . LEU A 1 182 ? 13.945 -0.674 -0.672 1.00 94.31 182 LEU A O 1
ATOM 1486 N N . SER A 1 183 ? 13.760 -2.744 0.177 1.00 93.38 183 SER A N 1
ATOM 1487 C CA . SER A 1 183 ? 12.498 -3.062 -0.490 1.00 93.38 183 SER A CA 1
ATOM 1488 C C . SER A 1 183 ? 11.339 -2.486 0.318 1.00 93.38 183 SER A C 1
ATOM 1490 O O . SER A 1 183 ? 11.210 -2.770 1.502 1.00 93.38 183 SER A O 1
ATOM 1492 N N . PHE A 1 184 ? 10.490 -1.682 -0.316 1.00 93.88 184 PHE A N 1
ATOM 1493 C CA . PHE A 1 184 ? 9.265 -1.161 0.283 1.00 93.88 184 PHE A CA 1
ATOM 1494 C C . PHE A 1 184 ? 8.117 -1.302 -0.716 1.00 93.88 184 PHE A C 1
ATOM 1496 O O . PHE A 1 184 ? 8.131 -0.684 -1.787 1.00 93.88 184 PHE A O 1
ATOM 1503 N N . LEU A 1 185 ? 7.120 -2.128 -0.383 1.00 91.94 185 LEU A N 1
ATOM 1504 C CA . LEU A 1 185 ? 6.070 -2.551 -1.316 1.00 91.94 185 LEU A CA 1
ATOM 1505 C C . LEU A 1 185 ? 6.691 -3.096 -2.620 1.00 91.94 185 LEU A C 1
ATOM 1507 O O . LEU A 1 185 ? 7.529 -3.995 -2.591 1.00 91.94 185 LEU A O 1
ATOM 1511 N N . ASP A 1 186 ? 6.320 -2.531 -3.772 1.00 91.50 186 ASP A N 1
ATOM 1512 C CA . ASP A 1 186 ? 6.872 -2.918 -5.071 1.00 91.50 186 ASP A CA 1
ATOM 1513 C C . ASP A 1 186 ? 7.969 -1.953 -5.575 1.00 91.50 186 ASP A C 1
ATOM 1515 O O . ASP A 1 186 ? 8.143 -1.790 -6.795 1.00 91.50 186 ASP A O 1
ATOM 1519 N N . VAL A 1 187 ? 8.658 -1.263 -4.661 1.00 94.31 187 VAL A N 1
ATOM 1520 C CA . VAL A 1 187 ? 9.726 -0.296 -4.947 1.00 94.31 187 VAL A CA 1
ATOM 1521 C C . VAL A 1 187 ? 10.998 -0.700 -4.208 1.00 94.31 187 VAL A C 1
ATOM 1523 O O . VAL A 1 187 ? 10.976 -0.955 -3.011 1.00 94.31 187 VAL A O 1
ATOM 1526 N N . LEU A 1 188 ? 12.121 -0.727 -4.920 1.00 94.50 188 LEU A N 1
ATOM 1527 C CA . LEU A 1 188 ? 13.448 -0.851 -4.328 1.00 94.50 188 LEU A CA 1
ATOM 1528 C C . LEU A 1 188 ? 14.023 0.557 -4.184 1.00 94.50 188 LEU A C 1
ATOM 1530 O O . LEU A 1 188 ? 14.244 1.232 -5.192 1.00 94.50 188 LEU A O 1
ATOM 1534 N N . VAL A 1 189 ? 14.226 1.007 -2.949 1.00 93.88 189 VAL A N 1
ATOM 1535 C CA . VAL A 1 189 ? 14.805 2.315 -2.636 1.00 93.88 189 VAL A CA 1
ATOM 1536 C C . VAL A 1 189 ? 16.296 2.133 -2.391 1.00 93.88 189 VAL A C 1
ATOM 1538 O O . VAL A 1 189 ? 16.698 1.560 -1.385 1.00 93.88 189 VAL A O 1
ATOM 1541 N N . GLU A 1 190 ? 17.120 2.624 -3.309 1.00 91.44 190 GLU A N 1
ATOM 1542 C CA . GLU A 1 190 ? 18.577 2.555 -3.234 1.00 91.44 190 GLU A CA 1
ATOM 1543 C C . GLU A 1 190 ? 19.148 3.902 -2.788 1.00 91.44 190 GLU A C 1
ATOM 1545 O O . GLU A 1 190 ? 18.829 4.956 -3.344 1.00 91.44 190 GLU A O 1
ATOM 1550 N N . ARG A 1 191 ? 20.041 3.878 -1.802 1.00 86.75 191 ARG A N 1
ATOM 1551 C CA . ARG A 1 191 ? 20.838 5.036 -1.407 1.00 86.75 191 ARG A CA 1
ATOM 1552 C C . ARG A 1 191 ? 22.109 5.078 -2.245 1.00 86.75 191 ARG A C 1
ATOM 1554 O O . ARG A 1 191 ? 22.945 4.177 -2.173 1.00 86.75 191 ARG A O 1
ATOM 1561 N N . GLN A 1 192 ? 22.279 6.164 -2.989 1.00 78.94 192 GLN A N 1
ATOM 1562 C CA . GLN A 1 192 ? 23.515 6.472 -3.691 1.00 78.94 192 GLN A CA 1
ATOM 1563 C C . GLN A 1 192 ? 24.327 7.510 -2.904 1.00 78.94 192 GLN A C 1
ATOM 1565 O O . GLN A 1 192 ? 23.780 8.558 -2.551 1.00 78.94 192 GLN A O 1
ATOM 1570 N N . PRO A 1 193 ? 25.633 7.279 -2.668 1.00 71.31 193 PRO A N 1
ATOM 1571 C CA . PRO A 1 193 ? 26.470 8.201 -1.898 1.00 71.31 193 PRO A CA 1
ATOM 1572 C C . PRO A 1 193 ? 26.518 9.641 -2.436 1.00 71.31 193 PRO A C 1
ATOM 1574 O O . PRO A 1 193 ? 26.703 10.568 -1.655 1.00 71.31 193 PRO A O 1
ATOM 1577 N N . SER A 1 194 ? 26.357 9.839 -3.748 1.00 73.00 194 SER A N 1
ATOM 1578 C CA . SER A 1 194 ? 26.562 11.131 -4.423 1.00 73.00 194 SER A CA 1
ATOM 1579 C C . SER A 1 194 ? 25.285 11.830 -4.906 1.00 73.00 194 SER A C 1
ATOM 1581 O O . SER A 1 194 ? 25.291 13.049 -5.045 1.00 73.00 194 SER A O 1
ATOM 1583 N N . ILE A 1 195 ? 24.203 11.091 -5.178 1.00 72.88 195 ILE A N 1
ATOM 1584 C CA . ILE A 1 195 ? 23.000 11.605 -5.873 1.00 72.88 195 ILE A CA 1
ATOM 1585 C C . ILE A 1 195 ? 21.753 11.595 -4.963 1.00 72.88 195 ILE A C 1
ATOM 1587 O O . ILE A 1 195 ? 20.746 12.229 -5.272 1.00 72.88 195 ILE A O 1
ATOM 1591 N N . GLY A 1 196 ? 21.816 10.932 -3.801 1.00 84.19 196 GLY A N 1
ATOM 1592 C CA . GLY A 1 196 ? 20.688 10.802 -2.877 1.00 84.19 196 GLY A CA 1
ATOM 1593 C C . GLY A 1 196 ? 19.994 9.450 -3.022 1.00 84.19 196 GLY A C 1
ATOM 1594 O O . GLY A 1 196 ? 20.605 8.420 -2.747 1.00 84.19 196 GLY A O 1
ATOM 1595 N N . PHE A 1 197 ? 18.720 9.439 -3.419 1.00 89.00 197 PHE A N 1
ATOM 1596 C CA . PHE A 1 197 ? 17.937 8.207 -3.564 1.00 89.00 197 PHE A CA 1
ATOM 1597 C C . PHE A 1 197 ? 17.628 7.899 -5.029 1.00 89.00 197 PHE A C 1
ATOM 1599 O O . PHE A 1 197 ? 17.211 8.773 -5.789 1.00 89.00 197 PHE A O 1
ATOM 1606 N N . GLN A 1 198 ? 17.782 6.633 -5.403 1.00 91.56 198 GLN A N 1
ATOM 1607 C CA . GLN A 1 198 ? 17.284 6.068 -6.649 1.00 91.56 198 GLN A CA 1
ATOM 1608 C C . GLN A 1 198 ? 16.171 5.071 -6.325 1.00 91.56 198 GLN A C 1
ATOM 1610 O O . GLN A 1 198 ? 16.242 4.358 -5.328 1.00 91.56 198 GLN A O 1
ATOM 1615 N N . THR A 1 199 ? 15.152 4.996 -7.173 1.00 94.00 199 THR A N 1
ATOM 1616 C CA . THR A 1 199 ? 14.095 3.993 -7.058 1.00 94.00 199 THR A CA 1
ATOM 1617 C C . THR A 1 199 ? 14.083 3.093 -8.284 1.00 94.00 199 THR A C 1
ATOM 1619 O O . THR A 1 199 ? 14.241 3.553 -9.419 1.00 94.00 199 THR A O 1
ATOM 1622 N N . ARG A 1 200 ? 13.908 1.793 -8.047 1.00 94.56 200 ARG A N 1
ATOM 1623 C CA . ARG A 1 200 ? 13.739 0.745 -9.062 1.00 94.56 200 ARG A CA 1
ATOM 1624 C C . ARG A 1 200 ? 12.477 -0.056 -8.764 1.00 94.56 200 ARG A C 1
ATOM 1626 O O . ARG A 1 200 ? 11.941 -0.011 -7.655 1.00 94.56 200 ARG A O 1
ATOM 1633 N N . LYS A 1 201 ? 11.990 -0.809 -9.747 1.00 94.44 201 LYS A N 1
ATOM 1634 C CA . LYS A 1 201 ? 10.900 -1.758 -9.521 1.00 94.44 201 LYS A CA 1
ATOM 1635 C C . LYS A 1 201 ? 11.401 -2.931 -8.677 1.00 94.44 201 LYS A C 1
ATOM 1637 O O . LYS A 1 201 ? 12.367 -3.581 -9.058 1.00 94.44 201 LYS A O 1
ATOM 1642 N N . TYR A 1 202 ? 10.718 -3.227 -7.573 1.00 93.50 202 TYR A N 1
ATOM 1643 C CA . TYR A 1 202 ? 10.975 -4.436 -6.790 1.00 93.50 202 TYR A CA 1
ATOM 1644 C C . TYR A 1 202 ? 9.968 -5.536 -7.145 1.00 93.50 202 TYR A C 1
ATOM 1646 O O . TYR A 1 202 ? 8.788 -5.261 -7.395 1.00 93.50 202 TYR A O 1
ATOM 1654 N N . ARG A 1 203 ? 10.444 -6.782 -7.179 1.00 90.81 203 ARG A N 1
ATOM 1655 C CA . ARG A 1 203 ? 9.647 -8.002 -7.343 1.00 90.81 203 ARG A CA 1
ATOM 1656 C C . ARG A 1 203 ? 10.042 -8.948 -6.214 1.00 90.81 203 ARG A C 1
ATOM 1658 O O . ARG A 1 203 ? 11.223 -9.223 -6.054 1.00 90.81 203 ARG A O 1
ATOM 1665 N N . LYS A 1 204 ? 9.064 -9.434 -5.446 1.00 86.38 204 LYS A N 1
ATOM 1666 C CA . LYS A 1 204 ? 9.301 -10.442 -4.398 1.00 86.38 204 LYS A CA 1
ATOM 1667 C C . LYS A 1 204 ? 9.835 -11.733 -5.025 1.00 86.38 204 LYS A C 1
ATOM 1669 O O . LYS A 1 204 ? 9.485 -12.041 -6.160 1.00 86.38 204 LYS A O 1
ATOM 1674 N N . GLU A 1 205 ? 10.564 -12.538 -4.258 1.00 85.69 205 GLU A N 1
ATOM 1675 C CA . GLU A 1 205 ? 11.081 -13.846 -4.708 1.00 85.69 205 GLU A CA 1
ATOM 1676 C C . GLU A 1 205 ? 9.983 -14.798 -5.216 1.00 85.69 205 GLU A C 1
ATOM 1678 O O . GLU A 1 205 ? 10.217 -15.668 -6.051 1.00 85.69 205 GLU A O 1
ATOM 1683 N N . THR A 1 206 ? 8.752 -14.622 -4.731 1.00 86.50 206 THR A N 1
ATOM 1684 C CA . THR A 1 206 ? 7.575 -15.390 -5.156 1.00 86.50 206 THR A CA 1
ATOM 1685 C C . THR A 1 206 ? 7.028 -14.974 -6.523 1.00 86.50 206 THR A C 1
ATOM 1687 O O . THR A 1 206 ? 6.106 -15.613 -7.035 1.00 86.50 206 THR A O 1
ATOM 1690 N N . PHE A 1 207 ? 7.561 -13.914 -7.136 1.00 90.50 207 PHE A N 1
ATOM 1691 C CA . PHE A 1 207 ? 7.150 -13.461 -8.456 1.00 90.50 207 PHE A CA 1
ATOM 1692 C C . PHE A 1 207 ? 7.565 -14.474 -9.527 1.00 90.50 207 PHE A C 1
ATOM 1694 O O . PHE A 1 207 ? 8.740 -14.682 -9.809 1.00 90.50 207 PHE A O 1
ATOM 1701 N N . THR A 1 208 ? 6.577 -15.087 -10.173 1.00 90.56 208 THR A N 1
ATOM 1702 C CA . THR A 1 208 ? 6.806 -16.160 -11.151 1.00 90.56 208 THR A CA 1
ATOM 1703 C C . THR A 1 208 ? 7.042 -15.666 -12.576 1.00 90.56 208 THR A C 1
ATOM 1705 O O . THR A 1 208 ? 7.390 -16.468 -13.440 1.00 90.56 208 THR A O 1
ATOM 1708 N N . GLY A 1 209 ? 6.798 -14.381 -12.853 1.00 90.56 209 GLY A N 1
ATOM 1709 C CA . GLY A 1 209 ? 6.820 -13.842 -14.216 1.00 90.56 209 GLY A CA 1
ATOM 1710 C C . GLY A 1 209 ? 5.665 -14.307 -15.109 1.00 90.56 209 GLY A C 1
ATOM 1711 O O . GLY A 1 209 ? 5.668 -14.022 -16.306 1.00 90.56 209 GLY A O 1
ATOM 1712 N N . LEU A 1 210 ? 4.675 -15.013 -14.552 1.00 91.62 210 LEU A N 1
ATOM 1713 C CA . LEU A 1 210 ? 3.545 -15.528 -15.317 1.00 91.62 210 LEU A CA 1
ATOM 1714 C C . LEU A 1 210 ? 2.564 -14.401 -15.659 1.00 91.62 210 LEU A C 1
ATOM 1716 O O . LEU A 1 210 ? 2.019 -13.735 -14.777 1.00 91.62 210 LEU A O 1
ATOM 1720 N N . LEU A 1 211 ? 2.311 -14.228 -16.951 1.00 93.06 211 LEU A N 1
ATOM 1721 C CA . LEU A 1 211 ? 1.307 -13.328 -17.501 1.00 93.06 211 LEU A CA 1
ATOM 1722 C C . LEU A 1 211 ? 0.209 -14.151 -18.183 1.00 93.06 211 LEU A C 1
ATOM 1724 O O . LEU A 1 211 ? 0.281 -15.370 -18.314 1.00 93.06 211 LEU A O 1
ATOM 1728 N N . THR A 1 212 ? -0.849 -13.482 -18.637 1.00 93.06 212 THR A N 1
ATOM 1729 C CA . THR A 1 212 ? -1.827 -14.127 -19.519 1.00 93.06 212 THR A CA 1
ATOM 1730 C C . THR A 1 212 ? -1.155 -14.484 -20.841 1.00 93.06 212 THR A C 1
ATOM 1732 O O . THR A 1 212 ? -0.786 -13.571 -21.572 1.00 93.06 212 THR A O 1
ATOM 1735 N N . GLU A 1 213 ? -1.047 -15.770 -21.169 1.00 94.94 213 GLU A N 1
ATOM 1736 C CA . GLU A 1 213 ? -0.459 -16.249 -22.430 1.00 94.94 213 GLU A CA 1
ATOM 1737 C C . GLU A 1 213 ? -1.061 -15.556 -23.656 1.00 94.94 213 GLU A C 1
ATOM 1739 O O . GLU A 1 213 ? -2.287 -15.389 -23.753 1.00 94.94 213 GLU A O 1
ATOM 1744 N N . TRP A 1 214 ? -0.215 -15.174 -24.615 1.00 96.00 214 TRP A N 1
ATOM 1745 C CA . TRP A 1 214 ? -0.649 -14.430 -25.799 1.00 96.00 214 TRP A CA 1
ATOM 1746 C C . TRP A 1 214 ? -1.692 -15.171 -26.642 1.00 96.00 214 TRP A C 1
ATOM 1748 O O . TRP A 1 214 ? -2.637 -14.542 -27.120 1.00 96.00 214 TRP A O 1
ATOM 1758 N N . ASP A 1 215 ? -1.593 -16.493 -26.751 1.00 94.88 215 ASP A N 1
ATOM 1759 C CA . ASP A 1 215 ? -2.504 -17.313 -27.562 1.00 94.88 215 ASP A CA 1
ATOM 1760 C C . ASP A 1 215 ? -3.743 -17.800 -26.794 1.00 94.88 215 ASP A C 1
ATOM 1762 O O . ASP A 1 215 ? -4.614 -18.469 -27.347 1.00 94.88 215 ASP A O 1
ATOM 1766 N N . SER A 1 216 ? -3.880 -17.435 -25.515 1.00 95.62 216 SER A N 1
ATOM 1767 C CA . SER A 1 216 ? -5.054 -17.810 -24.717 1.00 95.62 216 SER A CA 1
ATOM 1768 C C . SER A 1 216 ? -6.357 -17.212 -25.269 1.00 95.62 216 SER A C 1
ATOM 1770 O O . SER A 1 216 ? -6.362 -16.133 -25.869 1.00 95.62 216 SER A O 1
ATOM 1772 N N . PHE A 1 217 ? -7.502 -17.830 -24.966 1.00 95.94 217 PHE A N 1
ATOM 1773 C CA . PHE A 1 217 ? -8.837 -17.321 -25.326 1.00 95.94 217 PHE A CA 1
ATOM 1774 C C . PHE A 1 217 ? -9.287 -16.102 -24.482 1.00 95.94 217 PHE A C 1
ATOM 1776 O O . PHE A 1 217 ? -10.471 -15.838 -24.296 1.00 95.94 217 PHE A O 1
ATOM 1783 N N . VAL A 1 218 ? -8.340 -15.337 -23.935 1.00 95.25 218 VAL A N 1
ATOM 1784 C CA . VAL A 1 218 ? -8.616 -14.112 -23.179 1.00 95.25 218 VAL A CA 1
ATOM 1785 C C . VAL A 1 218 ? -8.660 -12.912 -24.137 1.00 95.25 218 VAL A C 1
ATOM 1787 O O . VAL A 1 218 ? -7.782 -12.790 -25.005 1.00 95.25 218 VAL A O 1
ATOM 1790 N N . PRO A 1 219 ? -9.625 -11.979 -23.987 1.00 96.50 219 PRO A N 1
ATOM 1791 C CA . PRO A 1 219 ? -9.709 -10.805 -24.847 1.00 96.50 219 PRO A CA 1
ATOM 1792 C C . PRO A 1 219 ? -8.409 -9.993 -24.863 1.00 96.50 219 PRO A C 1
ATOM 1794 O O . PRO A 1 219 ? -7.801 -9.740 -23.819 1.00 96.50 219 PRO A O 1
ATOM 1797 N N . LYS A 1 220 ? -8.024 -9.497 -26.049 1.00 94.12 220 LYS A N 1
ATOM 1798 C CA . LYS A 1 220 ? -6.777 -8.732 -26.262 1.00 94.12 220 LYS A CA 1
ATOM 1799 C C . LYS A 1 220 ? -6.615 -7.545 -25.307 1.00 94.12 220 LYS A C 1
ATOM 1801 O O . LYS A 1 220 ? -5.490 -7.190 -24.978 1.00 94.12 220 LYS A O 1
ATOM 1806 N N . ARG A 1 221 ? -7.714 -6.953 -24.825 1.00 96.06 221 ARG A N 1
ATOM 1807 C CA . ARG A 1 221 ? -7.689 -5.841 -23.860 1.00 96.06 221 ARG A CA 1
ATOM 1808 C C . ARG A 1 221 ? -7.052 -6.222 -22.518 1.00 96.06 221 ARG A C 1
ATOM 1810 O O . ARG A 1 221 ? -6.346 -5.401 -21.949 1.00 96.06 221 ARG A O 1
ATOM 1817 N N . TYR A 1 222 ? -7.254 -7.441 -22.023 1.00 95.75 222 TYR A N 1
ATOM 1818 C CA . TYR A 1 222 ? -6.627 -7.879 -20.769 1.00 95.75 222 TYR A CA 1
ATOM 1819 C C . TYR A 1 222 ? -5.122 -8.093 -20.947 1.00 95.75 222 TYR A C 1
ATOM 1821 O O . TYR A 1 222 ? -4.342 -7.615 -20.131 1.00 95.75 222 TYR A O 1
ATOM 1829 N N . LYS A 1 223 ? -4.715 -8.700 -22.068 1.00 95.75 223 LYS A N 1
ATOM 1830 C CA . LYS A 1 223 ? -3.304 -8.865 -22.466 1.00 95.75 223 LYS A CA 1
ATOM 1831 C C . LYS A 1 223 ? -2.605 -7.513 -22.633 1.00 95.75 223 LYS A C 1
ATOM 1833 O O . LYS A 1 223 ? -1.517 -7.285 -22.116 1.00 95.75 223 LYS A O 1
ATOM 1838 N N . TYR A 1 224 ? -3.288 -6.578 -23.292 1.00 96.69 224 TYR A N 1
ATOM 1839 C CA . TYR A 1 224 ? -2.869 -5.186 -23.405 1.00 96.69 224 TYR A CA 1
ATOM 1840 C C . TYR A 1 224 ? -2.647 -4.554 -22.030 1.00 96.69 224 TYR A C 1
ATOM 1842 O O . TYR A 1 224 ? -1.590 -3.986 -21.769 1.00 96.69 224 TYR A O 1
ATOM 1850 N N . ASN A 1 225 ? -3.640 -4.659 -21.146 1.00 96.31 225 ASN A N 1
ATOM 1851 C CA . ASN A 1 225 ? -3.590 -4.055 -19.821 1.00 96.31 225 ASN A CA 1
ATOM 1852 C C . ASN A 1 225 ? -2.505 -4.680 -18.939 1.00 96.31 225 ASN A C 1
ATOM 1854 O O . ASN A 1 225 ? -1.904 -3.948 -18.157 1.00 96.31 225 ASN A O 1
ATOM 1858 N N . ALA A 1 226 ? -2.222 -5.979 -19.078 1.00 95.50 226 ALA A N 1
ATOM 1859 C CA . ALA A 1 226 ? -1.140 -6.639 -18.352 1.00 95.50 226 ALA A CA 1
ATOM 1860 C C . ALA A 1 226 ? 0.208 -5.961 -18.646 1.00 95.50 226 ALA A C 1
ATOM 1862 O O . ALA A 1 226 ? 0.893 -5.527 -17.721 1.00 95.50 226 ALA A O 1
ATOM 1863 N N . ILE A 1 227 ? 0.533 -5.757 -19.927 1.00 97.56 227 ILE A N 1
ATOM 1864 C CA . ILE A 1 227 ? 1.763 -5.063 -20.338 1.00 97.56 227 ILE A CA 1
ATOM 1865 C C . ILE A 1 227 ? 1.694 -3.566 -20.019 1.00 97.56 227 ILE A C 1
ATOM 1867 O O . ILE A 1 227 ? 2.594 -3.020 -19.387 1.00 97.56 227 ILE A O 1
ATOM 1871 N N . SER A 1 228 ? 0.607 -2.893 -20.405 1.00 97.19 228 SER A N 1
ATOM 1872 C CA . SER A 1 228 ? 0.454 -1.444 -20.227 1.00 97.19 228 SER A CA 1
ATOM 1873 C C . SER A 1 228 ? 0.533 -1.021 -18.765 1.00 97.19 228 SER A C 1
ATOM 1875 O O . SER A 1 228 ? 1.056 0.054 -18.486 1.00 97.19 228 SER A O 1
ATOM 1877 N N . THR A 1 229 ? 0.039 -1.842 -17.836 1.00 95.88 229 THR A N 1
ATOM 1878 C CA . THR A 1 229 ? 0.146 -1.559 -16.401 1.00 95.88 229 THR A CA 1
ATOM 1879 C C . THR A 1 229 ? 1.591 -1.678 -15.933 1.00 95.88 229 THR A C 1
ATOM 1881 O O . THR A 1 229 ? 2.052 -0.798 -15.215 1.00 95.88 229 THR A O 1
ATOM 1884 N N . MET A 1 230 ? 2.339 -2.702 -16.358 1.00 96.00 230 MET A N 1
ATOM 1885 C CA . MET A 1 230 ? 3.760 -2.821 -16.002 1.00 96.00 230 MET A CA 1
ATOM 1886 C C . MET A 1 230 ? 4.573 -1.634 -16.527 1.00 96.00 230 MET A C 1
ATOM 1888 O O . MET A 1 230 ? 5.289 -1.004 -15.755 1.00 96.00 230 MET A O 1
ATOM 1892 N N . VAL A 1 231 ? 4.379 -1.260 -17.797 1.00 97.44 231 VAL A N 1
ATOM 1893 C CA . VAL A 1 231 ? 5.059 -0.114 -18.425 1.00 97.44 231 VAL A CA 1
ATOM 1894 C C . VAL A 1 231 ? 4.719 1.196 -17.706 1.00 97.44 231 VAL A C 1
ATOM 1896 O O . VAL A 1 231 ? 5.610 1.976 -17.379 1.00 97.44 231 VAL A O 1
ATOM 1899 N N . TYR A 1 232 ? 3.439 1.437 -17.407 1.00 96.69 232 TYR A N 1
ATOM 1900 C CA . TYR A 1 232 ? 3.010 2.616 -16.650 1.00 96.69 232 TYR A CA 1
ATOM 1901 C C . TYR A 1 232 ? 3.653 2.664 -15.258 1.00 96.69 232 TYR A C 1
ATOM 1903 O O . TYR A 1 232 ? 4.199 3.689 -14.853 1.00 96.69 232 TYR A O 1
ATOM 1911 N N . ARG A 1 233 ? 3.646 1.541 -14.533 1.00 95.94 233 ARG A N 1
ATOM 1912 C CA . ARG A 1 233 ? 4.244 1.456 -13.197 1.00 95.94 233 ARG A CA 1
ATOM 1913 C C . ARG A 1 233 ? 5.753 1.680 -13.234 1.00 95.94 233 ARG A C 1
ATOM 1915 O O . ARG A 1 233 ? 6.248 2.387 -12.365 1.00 95.94 233 ARG A O 1
ATOM 1922 N N . ALA A 1 234 ? 6.455 1.149 -14.233 1.00 96.25 234 ALA A N 1
ATOM 1923 C CA . ALA A 1 234 ? 7.877 1.410 -14.439 1.00 96.25 234 ALA A CA 1
ATOM 1924 C C . ALA A 1 234 ? 8.151 2.915 -14.570 1.00 96.25 234 ALA A C 1
ATOM 1926 O O . ALA A 1 234 ? 9.028 3.436 -13.890 1.00 96.25 234 ALA A O 1
ATOM 1927 N N . THR A 1 235 ? 7.330 3.637 -15.344 1.00 95.00 235 THR A N 1
ATOM 1928 C CA . THR A 1 235 ? 7.500 5.090 -15.552 1.00 95.00 235 THR A CA 1
ATOM 1929 C C . THR A 1 235 ? 7.239 5.943 -14.310 1.00 95.00 235 THR A C 1
ATOM 1931 O O . THR A 1 235 ? 7.712 7.070 -14.241 1.00 95.00 235 THR A O 1
ATOM 1934 N N . ILE A 1 236 ? 6.486 5.423 -13.336 1.00 94.19 236 ILE A N 1
ATOM 1935 C CA . ILE A 1 236 ? 6.223 6.105 -12.060 1.00 94.19 236 ILE A CA 1
ATOM 1936 C C . ILE A 1 236 ? 7.273 5.749 -11.013 1.00 94.19 236 ILE A C 1
ATOM 1938 O O . ILE A 1 236 ? 7.634 6.587 -10.194 1.00 94.19 236 ILE A O 1
ATOM 1942 N N . ILE A 1 237 ? 7.714 4.491 -10.999 1.00 94.81 237 ILE A N 1
ATOM 1943 C CA . ILE A 1 237 ? 8.563 3.953 -9.938 1.00 94.81 237 ILE A CA 1
ATOM 1944 C C . ILE A 1 237 ? 10.039 4.213 -10.221 1.00 94.81 237 ILE A C 1
ATOM 1946 O O . ILE A 1 237 ? 10.769 4.529 -9.290 1.00 94.81 237 ILE A O 1
ATOM 1950 N N . CYS A 1 238 ? 10.503 4.063 -11.460 1.00 94.88 238 CYS A N 1
ATOM 1951 C CA . CYS A 1 238 ? 11.919 4.215 -11.776 1.00 94.88 238 CYS A CA 1
ATOM 1952 C C . CYS A 1 238 ? 12.300 5.699 -11.826 1.00 94.88 238 CYS A C 1
ATOM 1954 O O . CYS A 1 238 ? 11.775 6.444 -12.651 1.00 94.88 238 CYS A O 1
ATOM 1956 N N . SER A 1 239 ? 13.225 6.131 -10.962 1.00 93.12 239 SER A N 1
ATOM 1957 C CA . SER A 1 239 ? 13.610 7.550 -10.881 1.00 93.12 239 SER A CA 1
ATOM 1958 C C . SER A 1 239 ? 14.686 7.971 -11.881 1.00 93.12 239 SER A C 1
ATOM 1960 O O . SER A 1 239 ? 14.862 9.164 -12.121 1.00 93.12 239 SER A O 1
ATOM 1962 N N . THR A 1 240 ? 15.416 7.021 -12.466 1.00 91.38 240 THR A N 1
ATOM 1963 C CA . THR A 1 240 ? 16.472 7.293 -13.448 1.00 91.38 240 THR A CA 1
ATOM 1964 C C . THR A 1 240 ? 16.163 6.639 -14.784 1.00 91.38 240 THR A C 1
ATOM 1966 O O . THR A 1 240 ? 15.463 5.628 -14.856 1.00 91.38 240 THR A O 1
ATOM 1969 N N . TYR A 1 241 ? 16.731 7.204 -15.851 1.00 91.50 241 TYR A N 1
ATOM 1970 C CA . TYR A 1 241 ? 16.623 6.634 -17.191 1.00 91.50 241 TYR A CA 1
ATOM 1971 C C . TYR A 1 241 ? 17.187 5.209 -17.256 1.00 91.50 241 TYR A C 1
ATOM 1973 O O . TYR A 1 241 ? 16.542 4.337 -17.824 1.00 91.50 241 TYR A O 1
ATOM 1981 N N . GLU A 1 242 ? 18.342 4.962 -16.632 1.00 91.50 242 GLU A N 1
ATOM 1982 C CA . GLU A 1 242 ? 18.959 3.630 -16.552 1.00 91.50 242 GLU A CA 1
ATOM 1983 C C . GLU A 1 242 ? 18.001 2.613 -15.914 1.00 91.50 242 GLU A C 1
ATOM 1985 O O . GLU A 1 242 ? 17.675 1.605 -16.528 1.00 91.50 242 GLU A O 1
ATOM 1990 N N . ALA A 1 243 ? 17.443 2.926 -14.737 1.00 92.12 243 ALA A N 1
ATOM 1991 C CA . ALA A 1 243 ? 16.487 2.045 -14.067 1.00 92.12 243 ALA A CA 1
ATOM 1992 C C . ALA A 1 243 ? 15.209 1.811 -14.875 1.00 92.12 243 ALA A C 1
ATOM 1994 O O . ALA A 1 243 ? 14.636 0.723 -14.829 1.00 92.12 243 ALA A O 1
ATOM 1995 N N . LEU A 1 244 ? 14.729 2.837 -15.577 1.00 95.31 244 LEU A N 1
ATOM 1996 C CA . LEU A 1 244 ? 13.557 2.715 -16.432 1.00 95.31 244 LEU A CA 1
ATOM 1997 C C . LEU A 1 244 ? 13.847 1.835 -17.654 1.00 95.31 244 LEU A C 1
ATOM 1999 O O . LEU A 1 244 ? 13.006 1.026 -18.036 1.00 95.31 244 LEU A O 1
ATOM 2003 N N . HIS A 1 245 ? 15.028 1.992 -18.251 1.00 95.56 245 HIS A N 1
ATOM 2004 C CA . HIS A 1 245 ? 15.472 1.199 -19.387 1.00 95.56 245 HIS A CA 1
ATOM 2005 C C . HIS A 1 245 ? 15.620 -0.276 -19.007 1.00 95.56 245 HIS A C 1
ATOM 2007 O O . HIS A 1 245 ? 14.990 -1.114 -19.649 1.00 95.56 245 HIS A O 1
ATOM 2013 N N . ASP A 1 246 ? 16.341 -0.572 -17.921 1.00 94.06 246 ASP A N 1
ATOM 2014 C CA . ASP A 1 246 ? 16.499 -1.933 -17.395 1.00 94.06 246 ASP A CA 1
ATOM 2015 C C . ASP A 1 246 ? 15.134 -2.590 -17.144 1.00 94.06 246 ASP A C 1
ATOM 2017 O O . ASP A 1 246 ? 14.887 -3.735 -17.518 1.00 94.06 246 ASP A O 1
ATOM 2021 N N . GLU A 1 247 ? 14.202 -1.842 -16.549 1.00 96.38 247 GLU A N 1
ATOM 2022 C CA . GLU A 1 247 ? 12.857 -2.335 -16.269 1.00 96.38 247 GLU A CA 1
ATOM 2023 C C . GLU A 1 247 ? 12.052 -2.607 -17.551 1.00 96.38 247 GLU A C 1
ATOM 2025 O O . GLU A 1 247 ? 11.284 -3.569 -17.608 1.00 96.38 247 GLU A O 1
ATOM 2030 N N . PHE A 1 248 ? 12.226 -1.806 -18.605 1.00 97.12 248 PHE A N 1
ATOM 2031 C CA . PHE A 1 248 ? 11.619 -2.098 -19.903 1.00 97.12 248 PHE A CA 1
ATOM 2032 C C . PHE A 1 248 ? 12.223 -3.332 -20.571 1.00 97.12 248 PHE A C 1
ATOM 2034 O O . PHE A 1 248 ? 11.471 -4.078 -21.196 1.00 97.12 248 PHE A O 1
ATOM 2041 N N . GLU A 1 249 ? 13.526 -3.584 -20.436 1.00 96.69 249 GLU A N 1
ATOM 2042 C CA . GLU A 1 249 ? 14.132 -4.845 -20.889 1.00 96.69 249 GLU A CA 1
ATOM 2043 C C . GLU A 1 249 ? 13.521 -6.043 -20.148 1.00 96.69 249 GLU A C 1
ATOM 2045 O O . GLU A 1 249 ? 13.039 -6.980 -20.783 1.00 96.69 249 GLU A O 1
ATOM 2050 N N . VAL A 1 250 ? 13.370 -5.960 -18.822 1.00 95.69 250 VAL A N 1
ATOM 2051 C CA . VAL A 1 250 ? 12.690 -7.009 -18.040 1.00 95.69 250 VAL A CA 1
ATOM 2052 C C . VAL A 1 250 ? 11.247 -7.224 -18.512 1.00 95.69 250 VAL A C 1
ATOM 2054 O O . VAL A 1 250 ? 10.795 -8.362 -18.641 1.00 95.69 250 VAL A O 1
ATOM 2057 N N . ILE A 1 251 ? 10.496 -6.154 -18.792 1.00 97.00 251 ILE A N 1
ATOM 2058 C CA . ILE A 1 251 ? 9.120 -6.267 -19.303 1.00 97.00 251 ILE A CA 1
ATOM 2059 C C . ILE A 1 251 ? 9.090 -6.939 -20.681 1.00 97.00 251 ILE A C 1
ATOM 2061 O O . ILE A 1 251 ? 8.189 -7.745 -20.931 1.00 97.00 251 ILE A O 1
ATOM 2065 N N . ARG A 1 252 ? 10.048 -6.639 -21.567 1.00 97.25 252 ARG A N 1
ATOM 2066 C CA . ARG A 1 252 ? 10.169 -7.296 -22.878 1.00 97.25 252 ARG A CA 1
ATOM 2067 C C . ARG A 1 252 ? 10.435 -8.782 -22.721 1.00 97.25 252 ARG A C 1
ATOM 2069 O O . ARG A 1 252 ? 9.711 -9.574 -23.319 1.00 97.25 252 ARG A O 1
ATOM 2076 N N . ASP A 1 253 ? 11.394 -9.149 -21.880 1.00 96.19 253 ASP A N 1
ATOM 2077 C CA . ASP A 1 253 ? 11.749 -10.543 -21.630 1.00 96.19 253 ASP A CA 1
ATOM 2078 C C . ASP A 1 253 ? 10.573 -11.326 -21.044 1.00 96.19 253 ASP A C 1
ATOM 2080 O O . ASP A 1 253 ? 10.243 -12.410 -21.528 1.00 96.19 253 ASP A O 1
ATOM 2084 N N . LEU A 1 254 ? 9.875 -10.757 -20.057 1.00 95.94 254 LEU A N 1
ATOM 2085 C CA . LEU A 1 254 ? 8.669 -11.361 -19.489 1.00 95.94 254 LEU A CA 1
ATOM 2086 C C . LEU A 1 254 ? 7.576 -11.537 -20.545 1.00 95.94 254 LEU A C 1
ATOM 2088 O O . LEU A 1 254 ? 6.962 -12.598 -20.637 1.00 95.94 254 LEU A O 1
ATOM 2092 N N . ALA A 1 255 ? 7.322 -10.517 -21.361 1.00 96.62 255 ALA A N 1
ATOM 2093 C CA . ALA A 1 255 ? 6.306 -10.588 -22.401 1.00 96.62 255 ALA A CA 1
ATOM 2094 C C . ALA A 1 255 ? 6.657 -11.652 -23.458 1.00 96.62 255 ALA A C 1
ATOM 2096 O O . ALA A 1 255 ? 5.800 -12.456 -23.825 1.00 96.62 255 ALA A O 1
ATOM 2097 N N . LEU A 1 256 ? 7.920 -11.709 -23.886 1.00 96.50 256 LEU A N 1
ATOM 2098 C CA . LEU A 1 256 ? 8.438 -12.717 -24.811 1.00 96.50 256 LEU A CA 1
ATOM 2099 C C . LEU A 1 256 ? 8.286 -14.138 -24.260 1.00 96.50 256 LEU A C 1
ATOM 2101 O O . LEU A 1 256 ? 7.818 -15.024 -24.974 1.00 96.50 256 LEU A O 1
ATOM 2105 N N . GLN A 1 257 ? 8.613 -14.350 -22.983 1.00 95.81 257 GLN A N 1
ATOM 2106 C CA . GLN A 1 257 ? 8.455 -15.644 -22.312 1.00 95.81 257 GLN A CA 1
ATOM 2107 C C . GLN A 1 257 ? 6.991 -16.114 -22.244 1.00 95.81 257 GLN A C 1
ATOM 2109 O O . GLN A 1 257 ? 6.754 -17.316 -22.197 1.00 95.81 257 GLN A O 1
ATOM 2114 N N . ASN A 1 258 ? 6.026 -15.188 -22.285 1.00 96.44 258 ASN A N 1
ATOM 2115 C CA . ASN A 1 258 ? 4.581 -15.462 -22.304 1.00 96.44 258 ASN A CA 1
ATOM 2116 C C . ASN A 1 258 ? 3.967 -15.337 -23.726 1.00 96.44 258 ASN A C 1
ATOM 2118 O O . ASN A 1 258 ? 2.764 -15.092 -23.887 1.00 96.44 258 ASN A O 1
ATOM 2122 N N . GLY A 1 259 ? 4.801 -15.408 -24.774 1.00 96.50 259 GLY A N 1
ATOM 2123 C CA . GLY A 1 259 ? 4.384 -15.477 -26.181 1.00 96.50 259 GLY A CA 1
ATOM 2124 C C . GLY A 1 259 ? 3.955 -14.156 -26.832 1.00 96.50 259 GLY A C 1
ATOM 2125 O O . GLY A 1 259 ? 3.420 -14.168 -27.940 1.00 96.50 259 GLY A O 1
ATOM 2126 N N . TYR A 1 260 ? 4.153 -13.005 -26.185 1.00 97.69 260 TYR A N 1
ATOM 2127 C CA . TYR A 1 260 ? 3.706 -11.720 -26.733 1.00 97.69 260 TYR A CA 1
ATOM 2128 C C . TYR A 1 260 ? 4.566 -11.284 -27.932 1.00 97.69 260 TYR A C 1
ATOM 2130 O O . TYR A 1 260 ? 5.795 -11.296 -27.845 1.00 97.69 260 TYR A O 1
ATOM 2138 N N . PRO A 1 261 ? 3.958 -10.791 -29.029 1.00 97.19 261 PRO A N 1
ATOM 2139 C CA . PRO A 1 261 ? 4.707 -10.227 -30.145 1.00 97.19 261 PRO A CA 1
ATOM 2140 C C . PRO A 1 261 ? 5.514 -8.990 -29.728 1.00 97.19 261 PRO A C 1
ATOM 2142 O O . PRO A 1 261 ? 4.961 -8.052 -29.152 1.00 97.19 261 PRO A O 1
ATOM 2145 N N . VAL A 1 262 ? 6.792 -8.923 -30.113 1.00 96.31 262 VAL A N 1
ATOM 2146 C CA . VAL A 1 262 ? 7.683 -7.784 -29.801 1.00 96.31 262 VAL A CA 1
ATOM 2147 C C . VAL A 1 262 ? 7.074 -6.454 -30.244 1.00 96.31 262 VAL A C 1
ATOM 2149 O O . VAL A 1 262 ? 6.969 -5.522 -29.454 1.00 96.31 262 VAL A O 1
ATOM 2152 N N . ALA A 1 263 ? 6.578 -6.381 -31.483 1.00 97.12 263 ALA A N 1
ATOM 2153 C CA . ALA A 1 263 ? 5.970 -5.163 -32.021 1.00 97.12 263 ALA A CA 1
ATOM 2154 C C . ALA A 1 263 ? 4.766 -4.678 -31.191 1.00 97.12 263 ALA A C 1
ATOM 2156 O O . ALA A 1 263 ? 4.530 -3.474 -31.079 1.00 97.12 263 ALA A O 1
ATOM 2157 N N . PHE A 1 264 ? 4.016 -5.605 -30.583 1.00 96.56 264 PHE A N 1
ATOM 2158 C CA . PHE A 1 264 ? 2.908 -5.268 -29.695 1.00 96.56 264 PHE A CA 1
ATOM 2159 C C . PHE A 1 264 ? 3.425 -4.602 -28.418 1.00 96.56 264 PHE A C 1
ATOM 2161 O O . PHE A 1 264 ? 2.949 -3.522 -28.076 1.00 96.56 264 PHE A O 1
ATOM 2168 N N . VAL A 1 265 ? 4.430 -5.181 -27.760 1.00 9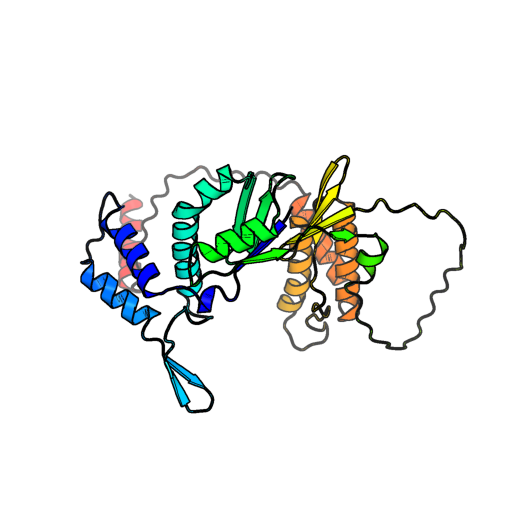7.62 265 VAL A N 1
ATOM 2169 C CA . VAL A 1 265 ? 5.035 -4.622 -26.537 1.00 97.62 265 VAL A CA 1
ATOM 2170 C C . VAL A 1 265 ? 5.686 -3.262 -26.812 1.00 97.62 265 VAL A C 1
ATOM 2172 O O . VAL A 1 265 ? 5.401 -2.293 -26.106 1.00 97.62 265 VAL A O 1
ATOM 2175 N N . GLU A 1 266 ? 6.456 -3.142 -27.896 1.00 97.81 266 GLU A N 1
ATOM 2176 C CA . GLU A 1 266 ? 7.088 -1.880 -28.305 1.00 97.81 266 GLU A CA 1
ATOM 2177 C C . GLU A 1 266 ? 6.067 -0.774 -28.572 1.00 97.81 266 GLU A C 1
ATOM 2179 O O . GLU A 1 266 ? 6.272 0.380 -28.190 1.00 97.81 266 GLU A O 1
ATOM 2184 N N . SER A 1 267 ? 4.925 -1.109 -29.186 1.00 97.75 267 SER A N 1
ATOM 2185 C CA . SER A 1 267 ? 3.857 -0.131 -29.416 1.00 97.75 267 SER A CA 1
ATOM 2186 C C . SER A 1 267 ? 3.303 0.439 -28.105 1.00 97.75 267 SER A C 1
ATOM 2188 O O . SER A 1 267 ? 2.964 1.622 -28.041 1.00 97.75 267 SER A O 1
ATOM 2190 N N . ILE A 1 268 ? 3.252 -0.374 -27.043 1.00 97.75 268 ILE A N 1
ATOM 2191 C CA . ILE A 1 268 ? 2.770 0.023 -25.716 1.00 97.75 268 ILE A CA 1
ATOM 2192 C C . ILE A 1 268 ? 3.789 0.928 -25.030 1.00 97.75 268 ILE A C 1
ATOM 2194 O O . ILE A 1 268 ? 3.410 2.001 -24.556 1.00 97.75 268 ILE A O 1
ATOM 2198 N N . ILE A 1 269 ? 5.064 0.528 -25.024 1.00 97.50 269 ILE A N 1
ATOM 2199 C CA . ILE A 1 269 ? 6.166 1.325 -24.464 1.00 97.50 269 ILE A CA 1
ATOM 2200 C C . ILE A 1 269 ? 6.222 2.687 -25.155 1.00 97.50 269 ILE A C 1
ATOM 2202 O O . ILE A 1 269 ? 6.157 3.723 -24.493 1.00 97.50 269 ILE A O 1
ATOM 2206 N N . ARG A 1 270 ? 6.228 2.700 -26.493 1.00 96.50 270 ARG A N 1
ATOM 2207 C CA . ARG A 1 270 ? 6.235 3.935 -27.284 1.00 96.50 270 ARG A CA 1
ATOM 2208 C C . ARG A 1 270 ? 5.037 4.819 -26.963 1.00 96.50 270 ARG A C 1
ATOM 2210 O O . ARG A 1 270 ? 5.201 6.019 -26.769 1.00 96.50 270 ARG A O 1
ATOM 2217 N N . ARG A 1 271 ? 3.833 4.245 -26.883 1.00 95.56 271 ARG A N 1
ATOM 2218 C CA . ARG A 1 271 ? 2.630 5.011 -26.538 1.00 95.56 271 ARG A CA 1
ATOM 2219 C C . ARG A 1 271 ? 2.754 5.650 -25.156 1.00 95.56 271 ARG A C 1
ATOM 2221 O O . ARG A 1 271 ? 2.390 6.812 -25.010 1.00 95.56 271 ARG A O 1
ATOM 2228 N N . GLN A 1 272 ? 3.261 4.920 -24.163 1.00 94.94 272 GLN A N 1
ATOM 2229 C CA . GLN A 1 272 ? 3.422 5.444 -22.808 1.00 94.94 272 GLN A CA 1
ATOM 2230 C C . GLN A 1 272 ? 4.469 6.561 -22.746 1.00 94.94 272 GLN A C 1
ATOM 2232 O O . GLN A 1 272 ? 4.202 7.607 -22.163 1.00 94.94 272 GLN A O 1
ATOM 2237 N N . LEU A 1 273 ? 5.619 6.383 -23.397 1.00 93.56 273 LEU A N 1
ATOM 2238 C CA . LEU A 1 273 ? 6.644 7.424 -23.485 1.00 93.56 273 LEU A CA 1
ATOM 2239 C C . LEU A 1 273 ? 6.115 8.669 -24.203 1.00 93.56 273 LEU A C 1
ATOM 2241 O O . LEU A 1 273 ? 6.303 9.781 -23.719 1.00 93.56 273 LEU A O 1
ATOM 2245 N N . ASN A 1 274 ? 5.362 8.497 -25.292 1.00 93.12 274 ASN A N 1
ATOM 2246 C CA . ASN A 1 274 ? 4.725 9.618 -25.979 1.00 93.12 274 ASN A CA 1
ATOM 2247 C C . ASN A 1 274 ? 3.764 10.380 -25.056 1.00 93.12 274 ASN A C 1
ATOM 2249 O O . ASN A 1 274 ? 3.732 11.603 -25.110 1.00 93.12 274 ASN A O 1
ATOM 2253 N N . LEU A 1 275 ? 3.011 9.701 -24.185 1.00 90.38 275 LEU A N 1
ATOM 2254 C CA . LEU A 1 275 ? 2.121 10.376 -23.231 1.00 90.38 275 LEU A CA 1
ATOM 2255 C C . LEU A 1 275 ? 2.870 11.230 -22.198 1.00 90.38 275 LEU A C 1
ATOM 2257 O O . LEU A 1 275 ? 2.287 12.189 -21.697 1.00 90.38 275 LEU A O 1
ATOM 2261 N N . ILE A 1 276 ? 4.114 10.869 -21.876 1.00 87.81 276 ILE A N 1
ATOM 2262 C CA . ILE A 1 276 ? 4.945 11.548 -20.874 1.00 87.81 276 ILE A CA 1
ATOM 2263 C C . ILE A 1 276 ? 5.726 12.704 -21.506 1.00 87.81 276 ILE A C 1
ATOM 2265 O O . ILE A 1 276 ? 5.769 13.794 -20.945 1.00 87.81 276 ILE A O 1
ATOM 2269 N N . TYR A 1 277 ? 6.332 12.470 -22.671 1.00 86.38 277 TYR A N 1
ATOM 2270 C CA . TYR A 1 277 ? 7.309 13.386 -23.266 1.00 86.38 277 TYR A CA 1
ATOM 2271 C C . TYR A 1 277 ? 6.767 14.214 -24.432 1.00 86.38 277 TYR A C 1
ATOM 2273 O O . TYR A 1 277 ? 7.421 15.168 -24.847 1.00 86.38 277 TYR A O 1
ATOM 2281 N N . THR A 1 278 ? 5.584 13.892 -24.965 1.00 85.88 278 THR A N 1
ATOM 2282 C CA . THR A 1 278 ? 4.970 14.734 -26.001 1.00 85.88 278 THR A CA 1
ATOM 2283 C C . THR A 1 278 ? 4.215 15.877 -25.325 1.00 85.88 278 THR A C 1
ATOM 2285 O O . THR A 1 278 ? 3.270 15.607 -24.575 1.00 85.88 278 THR A O 1
ATOM 2288 N N . PRO A 1 279 ? 4.572 17.148 -25.584 1.00 76.00 279 PRO A N 1
ATOM 2289 C CA . PRO A 1 279 ? 3.824 18.277 -25.054 1.00 76.00 279 PRO A CA 1
ATOM 2290 C C . PRO A 1 279 ? 2.382 18.201 -25.557 1.00 76.00 279 PRO A C 1
ATOM 2292 O O . PRO A 1 279 ? 2.125 18.156 -26.762 1.00 76.00 279 PRO A O 1
ATOM 2295 N N . ARG A 1 280 ? 1.420 18.164 -24.630 1.00 73.31 280 ARG A N 1
ATOM 2296 C CA . ARG A 1 280 ? 0.011 18.303 -25.000 1.00 73.31 280 ARG A CA 1
ATOM 2297 C C . ARG A 1 280 ? -0.202 19.739 -25.452 1.00 73.31 280 ARG A C 1
ATOM 2299 O O . ARG A 1 280 ? 0.188 20.666 -24.745 1.00 73.31 280 ARG A O 1
ATOM 2306 N N . ALA A 1 281 ? -0.834 19.916 -26.609 1.00 74.12 281 ALA A N 1
ATOM 2307 C CA . ALA A 1 281 ? -1.353 21.222 -26.982 1.00 74.12 281 ALA A CA 1
ATOM 2308 C C . ALA A 1 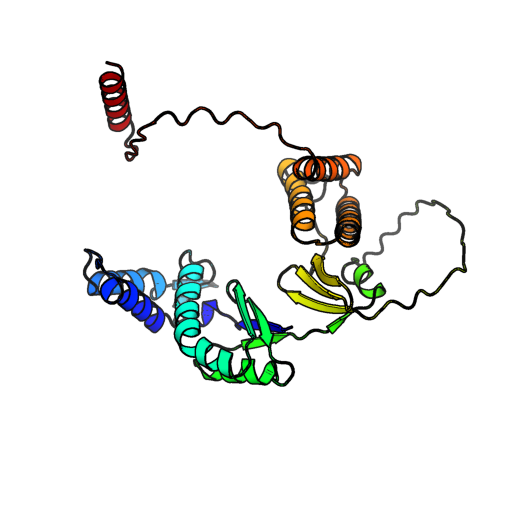281 ? -2.218 21.740 -25.826 1.00 74.12 281 ALA A C 1
ATOM 2310 O O . ALA A 1 281 ? -2.993 20.974 -25.244 1.00 74.12 281 ALA A O 1
ATOM 2311 N N . ILE A 1 282 ? -2.059 23.017 -25.476 1.00 71.19 282 ILE A N 1
ATOM 2312 C CA . ILE A 1 282 ? -2.954 23.676 -24.530 1.00 71.19 282 ILE A CA 1
ATOM 2313 C C . ILE A 1 282 ? -4.333 23.614 -25.177 1.00 71.19 282 ILE A C 1
ATOM 2315 O O . ILE A 1 282 ? -4.616 24.346 -26.122 1.00 71.19 282 ILE A O 1
ATOM 2319 N N . THR A 1 283 ? -5.173 22.690 -24.720 1.00 68.44 283 THR A N 1
ATOM 2320 C CA . THR A 1 283 ? -6.591 22.745 -25.049 1.00 68.44 283 THR A CA 1
ATOM 2321 C C . THR A 1 283 ? -7.072 24.051 -24.436 1.00 68.44 283 THR A C 1
ATOM 2323 O O . THR A 1 283 ? -6.913 24.192 -23.221 1.00 68.44 283 THR A O 1
ATOM 2326 N N . PRO A 1 284 ? -7.585 25.021 -25.215 1.00 68.12 284 PRO A N 1
ATOM 2327 C CA . PRO A 1 284 ? -8.226 26.174 -24.614 1.00 68.12 284 PRO A CA 1
ATOM 2328 C C . PRO A 1 284 ? -9.310 25.614 -23.702 1.00 68.12 284 PRO A C 1
ATOM 2330 O O . PRO A 1 284 ? -10.230 24.934 -24.164 1.00 68.12 284 PRO A O 1
ATOM 2333 N N . THR A 1 285 ? -9.142 25.801 -22.395 1.00 63.25 285 THR A N 1
ATOM 2334 C CA . THR A 1 285 ? -10.205 25.515 -21.445 1.00 63.25 285 THR A CA 1
ATOM 2335 C C . THR A 1 285 ? -11.382 26.335 -21.943 1.00 63.25 285 THR A C 1
ATOM 2337 O O . THR A 1 285 ? -11.231 27.540 -22.163 1.00 63.25 285 THR A O 1
ATOM 2340 N N . ALA A 1 286 ? -12.517 25.685 -22.221 1.00 64.50 286 ALA A N 1
ATOM 2341 C CA . ALA A 1 286 ? -13.736 26.430 -22.495 1.00 64.50 286 ALA A CA 1
ATOM 2342 C C . ALA A 1 286 ? -13.865 27.485 -21.384 1.00 64.50 286 ALA A C 1
ATOM 2344 O O . ALA A 1 286 ? -13.576 27.135 -20.232 1.00 64.50 286 ALA A O 1
ATOM 2345 N N . PRO A 1 287 ? -14.206 28.751 -21.701 1.00 65.94 287 PRO A N 1
ATOM 2346 C CA . PRO A 1 287 ? -14.445 29.738 -20.658 1.00 65.94 287 PRO A CA 1
ATOM 2347 C C . PRO A 1 287 ? -15.352 29.087 -19.620 1.00 65.94 287 PRO A C 1
ATOM 2349 O O . PRO A 1 287 ? -16.293 28.384 -20.010 1.00 65.94 287 PRO A O 1
ATOM 2352 N N . GLU A 1 288 ? -15.011 29.235 -18.336 1.00 60.09 288 GLU A N 1
ATOM 2353 C CA . GLU A 1 288 ? -15.880 28.811 -17.242 1.00 60.09 288 GLU A CA 1
ATOM 2354 C C . GLU A 1 288 ? -17.211 29.527 -17.455 1.00 60.09 288 GLU A C 1
ATOM 2356 O O . GLU A 1 288 ? -17.402 30.688 -17.116 1.00 60.09 288 GLU A O 1
ATOM 2361 N N . THR A 1 289 ? -18.115 28.855 -18.153 1.00 62.47 289 THR A N 1
ATOM 2362 C CA . THR A 1 289 ? -19.507 29.236 -18.176 1.00 62.47 289 THR A CA 1
ATOM 2363 C C . THR A 1 289 ? -19.975 28.905 -16.777 1.00 62.47 289 THR A C 1
ATOM 2365 O O . THR A 1 289 ? -19.772 27.767 -16.341 1.00 62.47 289 THR A O 1
ATOM 2368 N N . ASP A 1 290 ? -20.538 29.890 -16.075 1.00 62.06 290 ASP A N 1
ATOM 2369 C CA . ASP A 1 290 ? -21.208 29.728 -14.782 1.00 62.06 290 ASP A CA 1
ATOM 2370 C C . ASP A 1 290 ? -22.348 28.711 -14.936 1.00 62.06 290 ASP A C 1
ATOM 2372 O O . ASP A 1 290 ? -23.529 29.028 -15.082 1.00 62.06 290 ASP A O 1
ATOM 2376 N N . THR A 1 291 ? -21.976 27.438 -14.999 1.00 64.88 291 THR A N 1
ATOM 2377 C CA . THR A 1 291 ? -22.876 26.334 -15.259 1.00 64.88 291 THR A CA 1
ATOM 2378 C C . THR A 1 291 ? -23.367 25.884 -13.904 1.00 64.88 291 THR A C 1
ATOM 2380 O O . THR A 1 291 ? -22.687 25.158 -13.178 1.00 64.88 291 THR A O 1
ATOM 2383 N N . ILE A 1 292 ? -24.564 26.329 -13.543 1.00 69.56 292 ILE A N 1
ATOM 2384 C CA . ILE A 1 292 ? -25.230 25.881 -12.326 1.00 69.56 292 ILE A CA 1
ATOM 2385 C C . ILE A 1 292 ? -25.643 24.417 -12.527 1.00 69.56 292 ILE A C 1
ATOM 2387 O O . ILE A 1 292 ? -26.608 24.111 -13.228 1.00 69.56 292 ILE A O 1
ATOM 2391 N N . VAL A 1 293 ? -24.901 23.490 -11.914 1.00 73.88 293 VAL A N 1
ATOM 2392 C CA . VAL A 1 293 ? -25.206 22.053 -11.965 1.00 73.88 293 VAL A CA 1
ATOM 2393 C C . VAL A 1 293 ? -26.102 21.668 -10.790 1.00 73.88 293 VAL A C 1
ATOM 2395 O O . VAL A 1 293 ? -25.645 21.534 -9.656 1.00 73.88 293 VAL A O 1
ATOM 2398 N N . LEU A 1 294 ? -27.382 21.416 -11.066 1.00 71.69 294 LEU A N 1
ATOM 2399 C CA . LEU A 1 294 ? -28.325 20.851 -10.098 1.00 71.69 294 LEU A CA 1
ATOM 2400 C C . LEU A 1 294 ? -28.266 19.319 -10.137 1.00 71.69 294 LEU A C 1
ATOM 2402 O O . LEU A 1 294 ? -28.643 18.694 -11.128 1.00 71.69 294 LEU A O 1
ATOM 2406 N N . ARG A 1 295 ? -27.801 18.696 -9.048 1.00 75.88 295 ARG A N 1
ATOM 2407 C CA . ARG A 1 295 ? -27.782 17.233 -8.897 1.00 75.88 295 ARG A CA 1
ATOM 2408 C C . ARG A 1 295 ? -29.025 16.779 -8.141 1.00 75.88 295 ARG A C 1
ATOM 2410 O O . ARG A 1 295 ? -29.186 17.112 -6.972 1.00 75.88 295 ARG A O 1
ATOM 2417 N N . VAL A 1 296 ? -29.874 15.990 -8.794 1.00 78.75 296 VAL A N 1
ATOM 2418 C CA . VAL A 1 296 ? -31.049 15.358 -8.176 1.00 78.75 296 VAL A CA 1
ATOM 2419 C C . VAL A 1 296 ? -30.994 13.838 -8.362 1.00 78.75 296 VAL A C 1
ATOM 2421 O O . VAL A 1 296 ? -30.485 13.381 -9.389 1.00 78.75 296 VAL A O 1
ATOM 2424 N N . PRO A 1 297 ? -31.496 13.035 -7.405 1.00 78.75 297 PRO A N 1
ATOM 2425 C CA . PRO A 1 297 ? -31.556 11.587 -7.569 1.00 78.75 297 PRO A CA 1
ATOM 2426 C C . PRO A 1 297 ? -32.437 11.197 -8.768 1.00 78.75 297 PRO A C 1
ATOM 2428 O O . PRO A 1 297 ? -33.469 11.824 -9.036 1.00 78.75 297 PRO A O 1
ATOM 2431 N N . TYR A 1 298 ? -32.020 10.168 -9.509 1.00 83.06 298 TYR A N 1
ATOM 2432 C CA . TYR A 1 298 ? -32.733 9.708 -10.698 1.00 83.06 298 TYR A CA 1
ATOM 2433 C C . TYR A 1 298 ? -33.835 8.709 -10.324 1.00 83.06 298 TYR A C 1
ATOM 2435 O O . TYR A 1 298 ? -33.556 7.583 -9.926 1.00 83.06 298 TYR A O 1
ATOM 2443 N N . TYR A 1 299 ? -35.085 9.129 -10.505 1.00 87.44 299 TYR A N 1
ATOM 2444 C CA . TYR A 1 299 ? -36.307 8.348 -10.319 1.00 87.44 299 TYR A CA 1
ATOM 2445 C C . TYR A 1 299 ? -37.056 8.205 -11.652 1.00 87.44 299 TYR A C 1
ATOM 2447 O O . TYR A 1 299 ? -38.269 8.371 -11.711 1.00 87.44 299 TYR A O 1
ATOM 2455 N N . GLU A 1 300 ? -36.331 7.968 -12.748 1.00 87.69 300 GLU A N 1
ATOM 2456 C CA . GLU A 1 300 ? -36.897 7.762 -14.088 1.00 87.69 300 GLU A CA 1
ATOM 2457 C C . GLU A 1 300 ? -37.807 8.911 -14.580 1.00 87.69 300 GLU A C 1
ATOM 2459 O O . GLU A 1 300 ? -37.332 10.024 -14.825 1.00 87.69 300 GLU A O 1
ATOM 2464 N N . LYS A 1 301 ? -39.113 8.654 -14.768 1.00 85.69 301 LYS A N 1
ATOM 2465 C CA . LYS A 1 301 ? -40.080 9.578 -15.392 1.00 85.69 301 LYS A CA 1
ATOM 2466 C C . LYS A 1 301 ? -40.189 10.926 -14.652 1.00 85.69 301 LYS A C 1
ATOM 2468 O O . LYS A 1 301 ? -40.051 11.956 -15.315 1.00 85.69 301 LYS A O 1
ATOM 2473 N N . PRO A 1 302 ? -40.393 10.970 -13.320 1.00 87.81 302 PRO A N 1
ATOM 2474 C CA . PRO A 1 302 ? -40.329 12.204 -12.536 1.00 87.81 302 PRO A CA 1
ATOM 2475 C C . PRO A 1 302 ? -39.074 13.053 -12.782 1.00 87.81 302 PRO A C 1
ATOM 2477 O O . PRO A 1 302 ? -39.190 14.259 -13.007 1.00 87.81 302 PRO A O 1
ATOM 2480 N N . SER A 1 303 ? -37.887 12.437 -12.807 1.00 85.69 303 SER A N 1
ATOM 2481 C CA . SER A 1 303 ? -36.622 13.155 -13.018 1.00 85.69 303 SER A CA 1
ATOM 2482 C C . SER A 1 303 ? -36.521 13.739 -14.428 1.00 85.69 303 SER A C 1
ATOM 2484 O O . SER A 1 303 ? -36.035 14.856 -14.590 1.00 85.69 303 SER A O 1
ATOM 2486 N N . GLN A 1 304 ? -37.040 13.042 -15.444 1.00 86.06 304 GLN A N 1
ATOM 2487 C CA . GLN A 1 304 ? -37.085 13.556 -16.819 1.00 86.06 304 GLN A CA 1
ATOM 2488 C C . GLN A 1 304 ? -38.032 14.757 -16.964 1.00 86.06 304 GLN A C 1
ATOM 2490 O O . GLN A 1 304 ? -37.712 15.717 -17.668 1.00 86.06 304 GLN A O 1
ATOM 2495 N N . ILE A 1 305 ? -39.189 14.734 -16.291 1.00 87.62 305 ILE A N 1
ATOM 2496 C CA . ILE A 1 305 ? -40.139 15.860 -16.284 1.00 87.62 305 ILE A CA 1
ATOM 2497 C C . ILE A 1 305 ? -39.527 17.066 -15.567 1.00 87.62 305 ILE A C 1
ATOM 2499 O O . ILE A 1 305 ? -39.613 18.187 -16.068 1.00 87.62 305 ILE A O 1
ATOM 2503 N N . TYR A 1 306 ? -38.890 16.837 -14.415 1.00 86.31 306 TYR A N 1
ATOM 2504 C CA . TYR A 1 306 ? -38.199 17.879 -13.662 1.00 86.31 306 TYR A CA 1
ATOM 2505 C C . TYR A 1 306 ? -37.076 18.517 -14.488 1.00 86.31 306 TYR A C 1
ATOM 2507 O O . TYR A 1 306 ? -37.054 19.738 -14.628 1.00 86.31 306 TYR A O 1
ATOM 2515 N N . ALA A 1 307 ? -36.223 17.706 -15.124 1.00 85.44 307 ALA A N 1
ATOM 2516 C CA . ALA A 1 307 ? -35.162 18.195 -16.001 1.00 85.44 307 ALA A CA 1
ATOM 2517 C C . ALA A 1 307 ? -35.722 19.082 -17.123 1.00 85.44 307 ALA A C 1
ATOM 2519 O O . ALA A 1 307 ? -35.277 20.214 -17.282 1.00 85.44 307 ALA A O 1
ATOM 2520 N N . LYS A 1 308 ? -36.772 18.633 -17.829 1.00 86.31 308 LYS A N 1
ATOM 2521 C CA . LYS A 1 308 ? -37.424 19.433 -18.882 1.00 86.31 308 LYS A CA 1
ATOM 2522 C C . LYS A 1 308 ? -37.955 20.774 -18.371 1.00 86.31 308 LYS A C 1
ATOM 2524 O O . LYS A 1 308 ? -37.823 21.778 -19.064 1.00 86.31 308 LYS A O 1
ATOM 2529 N N . ARG A 1 309 ? -38.553 20.801 -17.175 1.00 86.62 309 ARG A N 1
ATOM 2530 C CA . ARG A 1 309 ? -39.080 22.032 -16.561 1.00 86.62 309 ARG A CA 1
ATOM 2531 C C . ARG A 1 309 ? -37.971 23.010 -16.192 1.00 86.62 309 ARG A C 1
ATOM 2533 O O . ARG A 1 309 ? -38.106 24.192 -16.482 1.00 86.62 309 ARG A O 1
ATOM 2540 N N . VAL A 1 310 ? -36.886 22.519 -15.593 1.00 83.50 310 VAL A N 1
ATOM 2541 C CA . VAL A 1 310 ? -35.726 23.347 -15.234 1.00 83.50 310 VAL A CA 1
ATOM 2542 C C . VAL A 1 310 ? -35.064 23.904 -16.493 1.00 83.50 310 VAL A C 1
ATOM 2544 O O . VAL A 1 310 ? -34.848 25.107 -16.576 1.00 83.50 310 VAL A O 1
ATOM 2547 N N . THR A 1 311 ? -34.836 23.077 -17.519 1.00 82.75 311 THR A N 1
ATOM 2548 C CA . THR A 1 311 ? -34.260 23.540 -18.792 1.00 82.75 311 THR A CA 1
ATOM 2549 C C . THR A 1 311 ? -35.144 24.585 -19.479 1.00 82.75 311 THR A C 1
ATOM 2551 O O . THR A 1 311 ? -34.630 25.584 -19.966 1.00 82.75 311 THR A O 1
ATOM 2554 N N . ALA A 1 312 ? -36.471 24.406 -19.479 1.00 83.81 312 ALA A N 1
ATOM 2555 C CA . ALA A 1 312 ? -37.398 25.380 -20.060 1.00 83.81 312 ALA A CA 1
ATOM 2556 C C . ALA A 1 312 ? -37.465 26.705 -19.278 1.00 83.81 312 ALA A C 1
ATOM 2558 O O . ALA A 1 312 ? -37.713 27.749 -19.876 1.00 83.81 312 ALA A O 1
ATOM 2559 N N . ALA A 1 313 ? -37.265 26.670 -17.957 1.00 79.75 313 ALA A N 1
ATOM 2560 C CA . ALA A 1 313 ? -37.263 27.861 -17.109 1.00 79.75 313 ALA A CA 1
ATOM 2561 C C . ALA A 1 313 ? -35.966 28.676 -17.231 1.00 79.75 313 ALA A C 1
ATOM 2563 O O . ALA A 1 313 ? -36.018 29.895 -17.131 1.00 79.75 313 ALA A O 1
ATOM 2564 N N . VAL A 1 314 ? -34.830 28.011 -17.458 1.00 75.19 314 VAL A N 1
ATOM 2565 C CA . VAL A 1 314 ? -33.505 28.645 -17.601 1.00 75.19 314 VAL A CA 1
ATOM 2566 C C . VAL A 1 314 ? -33.261 29.173 -19.026 1.00 75.19 314 VAL A C 1
ATOM 2568 O O . VAL A 1 314 ? -32.398 30.016 -19.226 1.00 75.19 314 VAL A O 1
ATOM 2571 N N . ALA A 1 315 ? -34.017 28.703 -20.024 1.00 66.88 315 ALA A N 1
ATOM 2572 C CA . ALA A 1 315 ? -33.886 29.121 -21.425 1.00 66.88 315 ALA A CA 1
ATOM 2573 C C . ALA A 1 315 ? -34.656 30.414 -21.801 1.00 66.88 315 ALA A C 1
ATOM 2575 O O . ALA A 1 315 ? -34.715 30.746 -22.985 1.00 66.88 315 ALA A O 1
ATOM 2576 N N . LYS A 1 316 ? -35.273 31.108 -20.835 1.00 50.31 316 LYS A N 1
ATOM 2577 C CA . LYS A 1 316 ? -35.920 32.424 -21.001 1.00 50.31 316 LYS A CA 1
ATOM 2578 C C . LYS A 1 316 ? -35.057 33.517 -20.394 1.00 50.31 316 LYS A C 1
ATOM 2580 O O . LYS A 1 316 ? -35.074 34.622 -20.974 1.00 50.31 316 LYS A O 1
#

Secondary structure (DSSP, 8-state):
-EEEEETTTGGG--HHHHHHHHHHHHHTS-SS--SS-HHHHHHHHHHHHTS-EEEETTEEEE--SSPPTT-TTHHHHHHHHHHHHHHHHHHHHHHTTEEEEEEETTEEEEEE-TTS-HHHHHHHHHHS-TT--EEEEE-EEE-TTTTTTTT-------------------S-----PPEEEEEETTEEEEEETTTEEEEEE---TT-------TTSSS-HHHHHHHHHHHHHHHHHH--SHHHHHHHHHHHHHHHHHTT--HHHHHHHHHHHHHHHHSPPP---PPP------------SHHHHHHHHHHHHHHT-

Foldseek 3Di:
DKKKFKPPLQLLQAQVVLLVLVLCCQAPVDPDHDPDDSVVSSVVSCVLFQQDWDADPNDIDGSHGGGDDPRPCRQVSSVSRVVVLCVPPVVVVVVVFFPDWDDDRRMIDTDGDPVDDPVVSQVVSCVSDVSTHMDMDAWDWDFPVVLVVLADDPDDDDDDDDDDDDDDDDDDPPPGDTWTWDDGPQWIWTQDPPPGIWIAGHDHSPDNLDDQAPPDPDDVVRVLCRLLVQLLVLVVGGPDPVRSVVSLVVSQVSCVVSPHDSVSSVVSNVVNVCVVPPDDDPPPDDPPDVDPDDDDDDPDPVVVVVVVVVVVVVVD

pLDDT: mean 83.83, std 19.21, range [25.41, 97.81]

Sequence (316 aa):
MFSFDIVSLYTNIPLAETIQIILDYLYKDRTSPTTIPMADVKKLLQFAIQDSHFLFNGKIYDQKDGVSMGSPLAPLLAQIFLQDFEKKYLPSFKEKGIVYWKRYVDDTFVFLDPKVSAQDIAAQLSQCHPSLKFTCEEEYTTRNKDLSKEGSPKKKFSHKNQYVTEKKDSIEEEKSIPRIALSFLDVLVERQPSIGFQTRKYRKETFTGLLTEWDSFVPKRYKYNAISTMVYRATIICSTYEALHDEFEVIRDLALQNGYPVAFVESIIRRQLNLIYTPRAITPTAPETDTIVLRVPYYEKPSQIYAKRVTAAVAK

Radius of gyration: 27.31 Å; chains: 1; bounding box: 79×59×57 Å